Protein AF-A0A2I9DSF6-F1 (afdb_monomer)

Mean predicted aligned error: 9.09 Å

Organism: NCBI:txid60520

Structure (mmCIF, N/CA/C/O backbone):
data_AF-A0A2I9DSF6-F1
#
_entry.id   AF-A0A2I9DSF6-F1
#
loop_
_atom_site.group_PDB
_atom_site.id
_atom_site.type_symbol
_atom_site.label_atom_id
_atom_site.label_alt_id
_atom_site.label_comp_id
_atom_site.label_asym_id
_atom_site.label_entity_id
_atom_site.label_seq_id
_atom_site.pdbx_PDB_ins_code
_atom_site.Cartn_x
_atom_site.Cartn_y
_atom_site.Cartn_z
_atom_site.occupancy
_atom_site.B_iso_or_equiv
_atom_site.auth_seq_id
_atom_site.auth_comp_id
_atom_site.auth_asym_id
_atom_site.auth_atom_id
_atom_site.pdbx_PDB_model_num
ATOM 1 N N . MET A 1 1 ? 63.909 -40.832 -81.089 1.00 37.66 1 MET A N 1
ATOM 2 C CA . MET A 1 1 ? 64.073 -39.378 -81.303 1.00 37.66 1 MET A CA 1
ATOM 3 C C . MET A 1 1 ? 63.779 -38.657 -79.999 1.00 37.66 1 MET A C 1
ATOM 5 O O . MET A 1 1 ? 62.660 -38.712 -79.513 1.00 37.66 1 MET A O 1
ATOM 9 N N . PHE A 1 2 ? 64.814 -38.066 -79.405 1.00 34.31 2 PHE A N 1
ATOM 10 C CA . PHE A 1 2 ? 64.754 -37.256 -78.191 1.00 34.31 2 PHE A CA 1
ATOM 11 C C . PHE A 1 2 ? 64.234 -35.851 -78.505 1.00 34.31 2 PHE A C 1
ATOM 13 O O . PHE A 1 2 ? 64.799 -35.202 -79.382 1.00 34.31 2 PHE A O 1
ATOM 20 N N . ARG A 1 3 ? 63.294 -35.330 -77.707 1.00 34.66 3 ARG A N 1
ATOM 21 C CA . ARG A 1 3 ? 63.269 -33.902 -77.351 1.00 34.66 3 ARG A CA 1
ATOM 22 C C . ARG A 1 3 ? 62.874 -33.729 -75.884 1.00 34.66 3 ARG A C 1
ATOM 24 O O . ARG A 1 3 ? 61.813 -34.157 -75.449 1.00 34.66 3 ARG A O 1
ATOM 31 N N . LYS A 1 4 ? 63.820 -33.142 -75.151 1.00 38.62 4 LYS A N 1
ATOM 32 C CA . LYS A 1 4 ? 63.757 -32.662 -73.769 1.00 38.62 4 LYS A CA 1
ATOM 33 C C . LYS A 1 4 ? 63.057 -31.304 -73.724 1.00 38.62 4 LYS A C 1
ATOM 35 O O . LYS A 1 4 ? 63.309 -30.524 -74.636 1.00 38.62 4 LYS A O 1
ATOM 40 N N . THR A 1 5 ? 62.353 -31.044 -72.617 1.00 39.91 5 THR A N 1
ATOM 41 C CA . THR A 1 5 ? 62.325 -29.833 -71.747 1.00 39.91 5 THR A CA 1
ATOM 42 C C . THR A 1 5 ? 61.004 -29.854 -70.960 1.00 39.91 5 THR A C 1
ATOM 44 O O . THR A 1 5 ? 59.990 -30.256 -71.506 1.00 39.91 5 THR A O 1
ATOM 47 N N . ALA A 1 6 ? 60.856 -29.448 -69.703 1.00 38.59 6 ALA A N 1
ATOM 48 C CA . ALA A 1 6 ? 61.725 -29.220 -68.552 1.00 38.59 6 ALA A CA 1
ATOM 49 C C . ALA A 1 6 ? 60.783 -29.174 -67.318 1.00 38.59 6 ALA A C 1
ATOM 51 O O . ALA A 1 6 ? 59.616 -28.812 -67.443 1.00 38.59 6 ALA A O 1
ATOM 52 N N . MET A 1 7 ? 61.293 -29.566 -66.148 1.00 40.25 7 MET A N 1
ATOM 53 C CA . MET A 1 7 ? 60.676 -29.438 -64.814 1.00 40.25 7 MET A CA 1
ATOM 54 C C . MET A 1 7 ? 60.275 -27.998 -64.451 1.00 40.25 7 MET A C 1
ATOM 56 O O . MET A 1 7 ? 61.023 -27.098 -64.806 1.00 40.25 7 MET A O 1
ATOM 60 N N . VAL A 1 8 ? 59.201 -27.845 -63.652 1.00 35.47 8 VAL A N 1
ATOM 61 C CA . VAL A 1 8 ? 58.920 -26.918 -62.506 1.00 35.47 8 VAL A CA 1
ATOM 62 C C . VAL A 1 8 ? 57.404 -27.061 -62.219 1.00 35.47 8 VAL A C 1
ATOM 64 O O . VAL A 1 8 ? 56.636 -27.095 -63.167 1.00 35.47 8 VAL A O 1
ATOM 67 N N . ALA A 1 9 ? 56.812 -27.112 -61.025 1.00 37.00 9 ALA A N 1
ATOM 68 C CA . ALA A 1 9 ? 57.193 -27.372 -59.643 1.00 37.00 9 ALA A CA 1
ATOM 69 C C . ALA A 1 9 ? 55.874 -27.544 -58.846 1.00 37.00 9 ALA A C 1
ATOM 71 O O . ALA A 1 9 ? 54.821 -27.053 -59.242 1.00 37.00 9 ALA A O 1
ATOM 72 N N . VAL A 1 10 ? 55.983 -28.259 -57.727 1.00 39.44 10 VAL A N 1
ATOM 73 C CA . VAL A 1 10 ? 55.128 -28.312 -56.527 1.00 39.44 10 VAL A CA 1
ATOM 74 C C . VAL A 1 10 ? 54.083 -27.188 -56.389 1.00 39.44 10 VAL A C 1
ATOM 76 O O . VAL A 1 10 ? 54.446 -26.018 -56.408 1.00 39.44 10 VAL A O 1
ATOM 79 N N . THR A 1 11 ? 52.822 -27.530 -56.088 1.00 36.12 11 THR A N 1
ATOM 80 C CA . THR A 1 11 ? 52.149 -27.099 -54.837 1.00 36.12 11 THR A CA 1
ATOM 81 C C . THR A 1 11 ? 50.742 -27.674 -54.676 1.00 36.12 11 THR A C 1
ATOM 83 O O . THR A 1 11 ? 49.905 -27.659 -55.573 1.00 36.12 11 THR A O 1
ATOM 86 N N . ALA A 1 12 ? 50.507 -28.172 -53.463 1.00 41.06 12 ALA A N 1
ATOM 87 C CA . ALA A 1 12 ? 49.208 -28.475 -52.896 1.00 41.06 12 ALA A CA 1
ATOM 88 C C . ALA A 1 12 ? 48.307 -27.229 -52.865 1.00 41.06 12 ALA A C 1
ATOM 90 O O . ALA A 1 12 ? 48.761 -26.130 -52.557 1.00 41.06 12 ALA A O 1
ATOM 91 N N . GLY A 1 13 ? 47.016 -27.433 -53.117 1.00 40.03 13 GLY A N 1
ATOM 92 C CA . GLY A 1 13 ? 45.997 -26.387 -53.073 1.00 40.03 13 GLY A CA 1
ATOM 93 C C . GLY A 1 13 ? 44.649 -26.916 -52.603 1.00 40.03 13 GLY A C 1
ATOM 94 O O . GLY A 1 13 ? 43.619 -26.595 -53.184 1.00 40.03 13 GLY A O 1
ATOM 95 N N . ALA A 1 14 ? 44.648 -27.749 -51.560 1.00 47.91 14 ALA A N 1
ATOM 96 C CA . ALA A 1 14 ? 43.464 -27.937 -50.735 1.00 47.91 14 ALA A CA 1
ATOM 97 C C . ALA A 1 14 ? 43.228 -26.636 -49.954 1.00 47.91 14 ALA A C 1
ATOM 99 O O . ALA A 1 14 ? 43.816 -26.435 -48.898 1.00 47.91 14 ALA A O 1
ATOM 100 N N . LEU A 1 15 ? 42.393 -25.744 -50.485 1.00 41.69 15 LEU A N 1
ATOM 101 C CA . LEU A 1 15 ? 41.822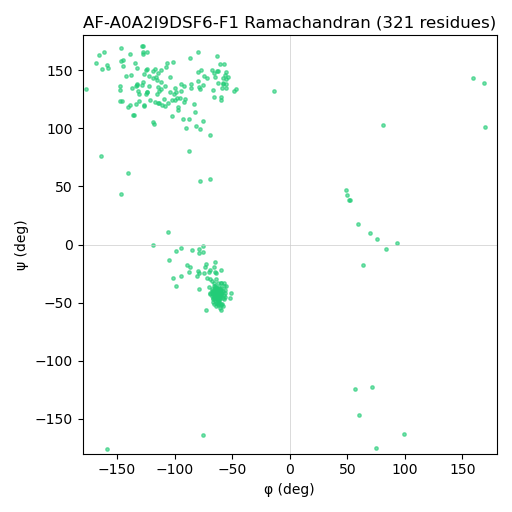 -24.633 -49.722 1.00 41.69 15 LEU A CA 1
ATOM 102 C C . LEU A 1 15 ? 40.358 -24.424 -50.135 1.00 41.69 15 LEU A C 1
ATOM 104 O O . LEU A 1 15 ? 39.949 -23.389 -50.653 1.00 41.69 15 LEU A O 1
ATOM 108 N N . ALA A 1 16 ? 39.552 -25.459 -49.906 1.00 49.97 16 ALA A N 1
ATOM 109 C CA . ALA A 1 16 ? 38.142 -25.251 -49.624 1.00 49.97 16 ALA A CA 1
ATOM 110 C C . ALA A 1 16 ? 38.024 -24.650 -48.214 1.00 49.97 16 ALA A C 1
ATOM 112 O O . ALA A 1 16 ? 38.737 -25.074 -47.307 1.00 49.97 16 ALA A O 1
ATOM 113 N N . LEU A 1 17 ? 37.064 -23.734 -48.049 1.00 51.47 17 LEU A N 1
ATOM 114 C CA . LEU A 1 17 ? 36.683 -23.028 -46.818 1.00 51.47 17 LEU A CA 1
ATOM 115 C C . LEU A 1 17 ? 37.575 -21.836 -46.473 1.00 51.47 17 LEU A C 1
ATOM 117 O O . LEU A 1 17 ? 38.654 -22.005 -45.931 1.00 51.47 17 LEU A O 1
ATOM 121 N N . LEU A 1 18 ? 37.056 -20.638 -46.745 1.00 48.72 18 LEU A N 1
ATOM 122 C CA . LEU A 1 18 ? 37.170 -19.377 -45.990 1.00 48.72 18 LEU A CA 1
ATOM 123 C C . LEU A 1 18 ? 36.582 -18.326 -46.943 1.00 48.72 18 LEU A C 1
ATOM 125 O O . LEU A 1 18 ? 37.171 -18.034 -47.968 1.00 48.72 18 LEU A O 1
ATOM 129 N N . LEU A 1 19 ? 35.339 -17.878 -46.773 1.00 45.88 19 LEU A N 1
ATOM 130 C CA . LEU A 1 19 ? 35.068 -16.626 -46.066 1.00 45.88 19 LEU A CA 1
ATOM 131 C C . LEU A 1 19 ? 33.582 -16.551 -45.658 1.00 45.88 19 LEU A C 1
ATOM 133 O O . LEU A 1 19 ? 32.796 -15.788 -46.212 1.00 45.88 19 LEU A O 1
ATOM 137 N N . ALA A 1 20 ? 33.198 -17.290 -44.617 1.00 51.72 20 ALA A N 1
ATOM 138 C CA . ALA A 1 20 ? 32.156 -16.806 -43.715 1.00 51.72 20 ALA A CA 1
ATOM 139 C C . ALA A 1 20 ? 32.854 -15.961 -42.643 1.00 51.72 20 ALA A C 1
ATOM 141 O O . ALA A 1 20 ? 33.151 -16.429 -41.546 1.00 51.72 20 ALA A O 1
ATOM 142 N N . GLY A 1 21 ? 33.167 -14.708 -42.981 1.00 43.25 21 GLY A N 1
ATOM 143 C CA . GLY A 1 21 ? 33.593 -13.687 -42.024 1.00 43.25 21 GLY A CA 1
ATOM 144 C C . GLY A 1 21 ? 32.436 -13.271 -41.113 1.00 43.25 21 GLY A C 1
ATOM 145 O O . GLY A 1 21 ? 32.069 -12.102 -41.059 1.00 43.25 21 GLY A O 1
ATOM 146 N N . CYS A 1 22 ? 31.817 -14.221 -40.413 1.00 57.50 22 CYS A N 1
ATOM 147 C CA . CYS A 1 22 ? 30.895 -13.929 -39.328 1.00 57.50 22 CYS A CA 1
ATOM 148 C C . CYS A 1 22 ? 31.749 -13.565 -38.113 1.00 57.50 22 CYS A C 1
ATOM 150 O O . CYS A 1 22 ? 32.305 -14.441 -37.452 1.00 57.50 22 CYS A O 1
ATOM 152 N N . GLY A 1 23 ? 31.902 -12.265 -37.847 1.00 64.88 23 GLY A N 1
ATOM 153 C CA . GLY A 1 23 ? 32.588 -11.784 -36.649 1.00 64.88 23 GLY A CA 1
ATOM 154 C C . GLY A 1 23 ? 32.092 -12.531 -35.407 1.00 64.88 23 GLY A C 1
ATOM 155 O O . GLY A 1 23 ? 30.885 -12.735 -35.247 1.00 64.88 23 GLY A O 1
ATOM 156 N N . LYS A 1 24 ? 33.026 -12.978 -34.553 1.00 80.12 24 LYS A N 1
ATOM 157 C CA . LYS A 1 24 ? 32.707 -13.728 -33.329 1.00 80.12 24 LYS A CA 1
ATOM 158 C C . LYS A 1 24 ? 31.606 -13.000 -32.559 1.00 80.12 24 LYS A C 1
ATOM 160 O O . LYS A 1 24 ? 31.670 -11.781 -32.375 1.00 80.12 24 LYS A O 1
ATOM 165 N N . THR A 1 25 ? 30.582 -13.739 -32.138 1.00 86.12 25 THR A N 1
ATOM 166 C CA . THR A 1 25 ? 29.565 -13.163 -31.257 1.00 86.12 25 THR A CA 1
ATOM 167 C C . THR A 1 25 ? 30.236 -12.736 -29.951 1.00 86.12 25 THR A C 1
ATOM 169 O O . THR A 1 25 ? 31.281 -13.260 -29.568 1.00 86.12 25 THR A O 1
ATOM 172 N N . THR A 1 26 ? 29.700 -11.690 -29.334 1.00 92.12 26 THR A N 1
ATOM 173 C CA . THR A 1 26 ? 30.144 -11.213 -28.030 1.00 92.12 26 THR A CA 1
ATOM 174 C C . THR A 1 26 ? 28.940 -11.075 -27.121 1.00 92.12 26 THR A C 1
ATOM 176 O O . THR A 1 26 ? 27.888 -10.559 -27.517 1.00 92.12 26 THR A O 1
ATOM 179 N N . LEU A 1 27 ? 29.098 -11.511 -25.876 1.00 96.12 27 LEU A N 1
ATOM 180 C CA . LEU A 1 27 ? 28.086 -11.373 -24.843 1.00 96.12 27 LEU A CA 1
ATOM 181 C C . LEU A 1 27 ? 28.754 -11.142 -23.494 1.00 96.12 27 LEU A C 1
ATOM 183 O O . LEU A 1 27 ? 29.548 -11.954 -23.029 1.00 96.12 27 LEU A O 1
ATOM 187 N N . SER A 1 28 ? 28.400 -10.044 -22.835 1.00 96.38 28 SER A N 1
ATOM 188 C CA . SER A 1 28 ? 28.828 -9.782 -21.462 1.00 96.38 28 SER A CA 1
ATOM 189 C C . SER A 1 28 ? 27.751 -9.056 -20.671 1.00 96.38 28 SER A C 1
ATOM 191 O O . SER A 1 28 ? 26.868 -8.395 -21.221 1.00 96.38 28 SER A O 1
ATOM 193 N N . THR A 1 29 ? 27.835 -9.161 -19.350 1.00 97.38 29 THR A N 1
ATOM 194 C CA . THR A 1 29 ? 26.967 -8.456 -18.408 1.00 97.38 29 THR A CA 1
ATOM 195 C C . THR A 1 29 ? 27.801 -7.608 -17.469 1.00 97.38 29 THR A C 1
ATOM 197 O O . THR A 1 29 ? 28.871 -8.021 -17.041 1.00 97.38 29 THR A O 1
ATOM 200 N N . THR A 1 30 ? 27.278 -6.448 -17.081 1.00 95.69 30 THR A N 1
ATOM 201 C CA . THR A 1 30 ? 27.978 -5.512 -16.181 1.00 95.69 30 THR A CA 1
ATOM 202 C C . THR A 1 30 ? 28.235 -6.068 -14.777 1.00 95.69 30 THR A C 1
ATOM 204 O O . THR A 1 30 ? 29.137 -5.603 -14.090 1.00 95.69 30 THR A O 1
ATOM 207 N N . LYS A 1 31 ? 27.425 -7.035 -14.333 1.00 96.31 31 LYS A N 1
ATOM 208 C CA . LYS A 1 31 ? 27.529 -7.740 -13.048 1.00 96.31 31 LYS A CA 1
ATOM 209 C C . LYS A 1 31 ? 27.075 -9.186 -13.216 1.00 96.31 31 LYS A C 1
ATOM 211 O O . LYS A 1 31 ? 26.262 -9.471 -14.091 1.00 96.31 31 LYS A O 1
ATOM 216 N N . THR A 1 32 ? 27.520 -10.060 -12.320 1.00 96.31 32 THR A N 1
ATOM 217 C CA . THR A 1 32 ? 27.021 -11.441 -12.190 1.00 96.31 32 THR A CA 1
ATOM 218 C C . THR A 1 32 ? 25.801 -11.534 -11.271 1.00 96.31 32 THR A C 1
ATOM 220 O O . THR A 1 32 ? 24.984 -12.443 -11.401 1.00 96.31 32 THR A O 1
ATOM 223 N N . THR A 1 33 ? 25.641 -10.570 -10.358 1.00 97.00 33 THR A N 1
ATOM 224 C CA . THR A 1 33 ? 24.491 -10.464 -9.452 1.00 97.00 33 THR A CA 1
ATOM 225 C C . THR A 1 33 ? 23.924 -9.046 -9.450 1.00 97.00 33 THR A C 1
ATOM 227 O O . THR A 1 33 ? 24.649 -8.064 -9.284 1.00 97.00 33 THR A O 1
ATOM 230 N N . TYR A 1 34 ? 22.605 -8.939 -9.589 1.00 96.31 34 TYR A N 1
ATOM 231 C CA . TYR A 1 34 ? 21.859 -7.685 -9.611 1.00 96.31 34 TYR A CA 1
ATOM 232 C C . TYR A 1 34 ? 20.918 -7.596 -8.414 1.00 96.31 34 TYR A C 1
ATOM 234 O O . TYR A 1 34 ? 20.283 -8.576 -8.020 1.00 96.31 34 TYR A O 1
ATOM 242 N N . LYS A 1 35 ? 20.797 -6.391 -7.858 1.00 92.44 35 LYS A N 1
ATOM 243 C CA . LYS A 1 35 ? 19.789 -6.078 -6.845 1.00 92.44 35 LYS A CA 1
ATOM 244 C C . LYS A 1 35 ? 18.552 -5.484 -7.522 1.00 92.44 35 LYS A C 1
ATOM 246 O O . LYS A 1 35 ? 18.714 -4.653 -8.422 1.00 92.44 35 LYS A O 1
ATOM 251 N N . PRO A 1 36 ? 17.338 -5.873 -7.108 1.00 89.94 36 PRO A N 1
ATOM 252 C CA . PRO A 1 36 ? 16.127 -5.166 -7.498 1.00 89.94 36 PRO A CA 1
ATOM 253 C C . PRO A 1 36 ? 16.197 -3.680 -7.136 1.00 89.94 36 PRO A C 1
ATOM 255 O O . PRO A 1 36 ? 16.711 -3.317 -6.079 1.00 89.94 36 PRO A O 1
ATOM 258 N N . ASN A 1 37 ? 15.654 -2.825 -8.000 1.00 84.94 37 ASN A N 1
ATOM 259 C CA . ASN A 1 37 ? 15.451 -1.409 -7.716 1.00 84.94 37 ASN A CA 1
ATOM 260 C C . ASN A 1 37 ? 14.043 -1.007 -8.174 1.00 84.94 37 ASN A C 1
ATOM 262 O O . ASN A 1 37 ? 13.731 -1.006 -9.365 1.00 84.94 37 ASN A O 1
ATOM 266 N N . GLY A 1 38 ? 13.166 -0.704 -7.219 1.00 87.12 38 GLY A N 1
ATOM 267 C CA . GLY A 1 38 ? 11.750 -0.500 -7.500 1.00 87.12 38 GLY A CA 1
ATOM 268 C C . GLY A 1 38 ? 11.034 -1.806 -7.845 1.00 87.12 38 GLY A C 1
ATOM 269 O O . GLY A 1 38 ? 11.001 -2.741 -7.048 1.00 87.12 38 GLY A O 1
ATOM 270 N N . LEU A 1 39 ? 10.406 -1.863 -9.021 1.00 93.69 39 LEU A N 1
ATOM 271 C CA . LEU A 1 39 ? 9.551 -2.994 -9.412 1.00 93.69 39 LEU A CA 1
ATOM 272 C C . LEU A 1 39 ? 10.303 -4.128 -10.123 1.00 93.69 39 LEU A C 1
ATOM 274 O O . LEU A 1 39 ? 9.769 -5.236 -10.225 1.00 93.69 39 LEU A O 1
ATOM 278 N N . VAL A 1 40 ? 11.507 -3.843 -10.623 1.00 93.88 40 VAL A N 1
ATOM 279 C CA . VAL A 1 40 ? 12.321 -4.749 -11.442 1.00 93.88 40 VAL A CA 1
ATOM 280 C C . VAL A 1 40 ? 13.794 -4.679 -11.034 1.00 93.88 40 VAL A C 1
ATOM 282 O O . VAL A 1 40 ? 14.238 -3.719 -10.406 1.00 93.88 40 VAL A O 1
ATOM 285 N N . ALA A 1 41 ? 14.585 -5.663 -11.446 1.00 94.62 41 ALA A N 1
ATOM 286 C CA . ALA A 1 41 ? 16.029 -5.533 -11.576 1.00 94.62 41 ALA A CA 1
ATOM 287 C C . ALA A 1 41 ? 16.383 -5.269 -13.045 1.00 94.62 41 ALA A C 1
ATOM 289 O O . ALA A 1 41 ? 15.907 -5.973 -13.937 1.00 94.62 41 ALA A O 1
ATOM 290 N N . ALA A 1 42 ? 17.219 -4.260 -13.295 1.00 95.06 42 ALA A N 1
ATOM 291 C CA . ALA A 1 42 ? 17.746 -3.973 -14.624 1.00 95.06 42 ALA A CA 1
ATOM 292 C C . ALA A 1 42 ? 19.063 -4.732 -14.825 1.00 95.06 42 ALA A C 1
ATOM 294 O O . ALA A 1 42 ? 20.113 -4.299 -14.344 1.00 95.06 42 ALA A O 1
ATOM 295 N N . VAL A 1 43 ? 19.002 -5.861 -15.530 1.00 97.06 43 VAL A N 1
ATOM 296 C CA . VAL A 1 43 ? 20.183 -6.622 -15.947 1.00 97.06 43 VAL A CA 1
ATOM 297 C C . VAL A 1 43 ? 20.738 -5.970 -17.206 1.00 97.06 43 VAL A C 1
ATOM 299 O O . VAL A 1 43 ? 20.066 -5.949 -18.236 1.00 97.06 43 VAL A O 1
ATOM 302 N N . LYS A 1 44 ? 21.942 -5.403 -17.113 1.00 97.25 44 LYS A N 1
ATOM 303 C CA . LYS A 1 44 ? 22.568 -4.631 -18.194 1.00 97.25 44 LYS A CA 1
ATOM 304 C C . LYS A 1 44 ? 23.775 -5.369 -18.755 1.00 97.25 44 LYS A C 1
ATOM 306 O O . LYS A 1 44 ? 24.583 -5.901 -17.988 1.00 97.25 44 LYS A O 1
ATOM 311 N N . GLY A 1 45 ? 23.941 -5.333 -20.068 1.00 97.19 45 GLY A N 1
ATOM 312 C CA . GLY A 1 45 ? 25.070 -5.973 -20.727 1.00 97.19 45 GLY A CA 1
ATOM 313 C C . GLY A 1 45 ? 25.370 -5.406 -22.103 1.00 97.19 45 GLY A C 1
ATOM 314 O O . GLY A 1 45 ? 24.755 -4.425 -22.530 1.00 97.19 45 GLY A O 1
ATOM 315 N N . LYS A 1 46 ? 26.347 -6.024 -22.767 1.00 97.44 46 LYS A N 1
ATOM 316 C CA . LYS A 1 46 ? 26.811 -5.662 -24.105 1.00 97.44 46 LYS A CA 1
ATOM 317 C C . LYS A 1 46 ? 26.785 -6.863 -25.037 1.00 97.44 46 LYS A C 1
ATOM 319 O O . LYS A 1 46 ? 27.018 -7.991 -24.598 1.00 97.44 46 LYS A O 1
ATOM 324 N N . SER A 1 47 ? 26.508 -6.603 -26.310 1.00 96.25 47 SER A N 1
ATOM 325 C CA . SER A 1 47 ? 26.587 -7.599 -27.375 1.00 96.25 47 SER A CA 1
ATOM 326 C C . SER A 1 47 ? 26.726 -6.939 -28.749 1.00 96.25 47 SER A C 1
ATOM 328 O O . SER A 1 47 ? 26.301 -5.799 -28.935 1.00 96.25 47 SER A O 1
ATOM 330 N N . ASN A 1 48 ? 27.318 -7.646 -29.711 1.00 94.50 48 ASN A N 1
ATOM 331 C CA . ASN A 1 48 ? 27.424 -7.218 -31.111 1.00 94.50 48 ASN A CA 1
ATOM 332 C C . ASN A 1 48 ? 26.308 -7.769 -32.017 1.00 94.50 48 ASN A C 1
ATOM 334 O O . ASN A 1 48 ? 26.250 -7.390 -33.183 1.00 94.50 48 ASN A O 1
ATOM 338 N N . VAL A 1 49 ? 25.400 -8.608 -31.503 1.00 94.31 49 VAL A N 1
ATOM 339 C CA . VAL A 1 49 ? 24.198 -9.030 -32.246 1.00 94.31 49 VAL A CA 1
ATOM 340 C C . VAL A 1 49 ? 23.049 -8.043 -32.047 1.00 94.31 49 VAL A C 1
ATOM 342 O O . VAL A 1 49 ? 23.023 -7.300 -31.071 1.00 94.31 49 VAL A O 1
ATOM 345 N N . LYS A 1 50 ? 22.054 -8.057 -32.943 1.00 95.06 50 LYS A N 1
ATOM 346 C CA . LYS A 1 50 ? 20.874 -7.170 -32.864 1.00 95.06 50 LYS A CA 1
ATOM 347 C C . LYS A 1 50 ? 19.864 -7.580 -31.787 1.00 95.06 50 LYS A C 1
ATOM 349 O O . LYS A 1 50 ? 19.057 -6.768 -31.336 1.00 95.06 50 LYS A O 1
ATOM 354 N N . THR A 1 51 ? 19.844 -8.851 -31.397 1.00 96.31 51 THR A N 1
ATOM 355 C CA . THR A 1 51 ? 18.853 -9.397 -30.462 1.00 96.31 51 THR A CA 1
ATOM 356 C C . THR A 1 51 ? 19.478 -10.494 -29.622 1.00 96.31 51 THR A C 1
ATOM 358 O O . THR A 1 51 ? 20.184 -11.355 -30.140 1.00 96.31 51 THR A O 1
ATOM 361 N N . ILE A 1 52 ? 19.190 -10.465 -28.325 1.00 97.44 52 ILE A N 1
ATOM 362 C CA . ILE A 1 52 ? 19.577 -11.507 -27.374 1.00 97.44 52 ILE A CA 1
ATOM 363 C C . ILE A 1 52 ? 18.339 -12.253 -26.888 1.00 97.44 52 ILE A C 1
ATOM 365 O O . ILE A 1 52 ? 17.250 -11.683 -26.783 1.00 97.44 52 ILE A O 1
ATOM 369 N N . HIS A 1 53 ? 18.518 -13.525 -26.554 1.00 97.94 53 HIS A N 1
ATOM 370 C CA . HIS A 1 53 ? 17.489 -14.375 -25.969 1.00 97.94 53 HIS A CA 1
ATOM 371 C C . HIS A 1 53 ? 17.754 -14.539 -24.478 1.00 97.94 53 HIS A C 1
ATOM 373 O O . HIS A 1 53 ? 18.905 -14.628 -24.057 1.00 97.94 53 HIS A O 1
ATOM 379 N N . TYR A 1 54 ? 16.709 -14.599 -23.663 1.00 98.19 54 TYR A N 1
ATOM 380 C CA . TYR A 1 54 ? 16.864 -14.848 -22.239 1.00 98.19 54 TYR A CA 1
ATOM 381 C C . TYR A 1 54 ? 15.728 -15.676 -21.654 1.00 98.19 54 TYR A C 1
ATOM 383 O O . TYR A 1 54 ? 14.601 -15.657 -22.141 1.00 98.19 54 TYR A O 1
ATOM 391 N N . GLN A 1 55 ? 16.031 -16.382 -20.571 1.00 98.00 55 GLN A N 1
ATOM 392 C CA . GLN A 1 55 ? 15.084 -17.163 -19.783 1.00 98.00 55 GLN A CA 1
ATOM 393 C C . GLN A 1 55 ? 15.188 -16.750 -18.319 1.00 98.00 55 GLN A C 1
ATOM 395 O O . GLN A 1 55 ? 16.284 -16.525 -17.801 1.00 98.00 55 GLN A O 1
ATOM 400 N N . LEU A 1 56 ? 14.038 -16.660 -17.654 1.00 96.69 56 LEU A N 1
ATOM 401 C CA . LEU A 1 56 ? 13.948 -16.402 -16.218 1.00 96.69 56 LEU A CA 1
ATOM 402 C C . LEU A 1 56 ? 13.560 -17.701 -15.518 1.00 96.69 56 LEU A C 1
ATOM 404 O O . LEU A 1 56 ? 12.515 -18.261 -15.842 1.00 96.69 56 LEU A O 1
ATOM 408 N N . ASP A 1 57 ? 14.386 -18.161 -14.580 1.00 96.06 57 ASP A N 1
ATOM 409 C CA . ASP A 1 57 ? 14.168 -19.380 -13.785 1.00 96.06 57 ASP A CA 1
ATOM 410 C C . ASP A 1 57 ? 13.854 -20.627 -14.639 1.00 96.06 57 ASP A C 1
ATOM 412 O O . ASP A 1 57 ? 12.987 -21.421 -14.290 1.00 96.06 57 ASP A O 1
ATOM 416 N N . GLY A 1 58 ? 14.511 -20.769 -15.798 1.00 93.62 58 GLY A N 1
ATOM 417 C CA . GLY A 1 58 ? 14.271 -21.882 -16.732 1.00 93.62 58 GLY A CA 1
ATOM 418 C C . GLY A 1 58 ? 12.911 -21.845 -17.443 1.00 93.62 58 GLY A C 1
ATOM 419 O O . GLY A 1 58 ? 12.532 -22.814 -18.089 1.00 93.62 58 GLY A O 1
ATOM 420 N N . GLY A 1 59 ? 12.166 -20.743 -17.323 1.00 94.44 59 GLY A N 1
ATOM 421 C CA . GLY A 1 59 ? 10.892 -20.554 -18.006 1.00 94.44 59 GLY A CA 1
ATOM 422 C C . GLY A 1 59 ? 11.035 -20.234 -19.497 1.00 94.44 59 GLY A C 1
ATOM 423 O O . GLY A 1 59 ? 12.095 -20.375 -20.103 1.00 94.44 59 GLY A O 1
ATOM 424 N N . GLN A 1 60 ? 9.941 -19.738 -20.077 1.00 95.50 60 GLN A N 1
ATOM 425 C CA . GLN A 1 60 ? 9.848 -19.416 -21.503 1.00 95.50 60 GLN A CA 1
ATOM 426 C C . GLN A 1 60 ? 10.940 -18.443 -21.971 1.00 95.50 60 GLN A C 1
ATOM 428 O O . GLN A 1 60 ? 11.227 -17.439 -21.306 1.00 95.50 60 GLN A O 1
ATOM 433 N N . THR A 1 61 ? 11.501 -18.729 -23.149 1.00 96.81 61 THR A N 1
ATOM 434 C CA . THR A 1 61 ? 12.476 -17.862 -23.817 1.00 96.81 61 THR A CA 1
ATOM 435 C C . THR A 1 61 ? 11.816 -16.558 -24.246 1.00 96.81 61 THR A C 1
ATOM 437 O O . THR A 1 61 ? 10.748 -16.543 -24.852 1.00 96.81 61 THR A O 1
ATOM 440 N N . LYS A 1 62 ? 12.482 -15.447 -23.951 1.00 97.56 62 LYS A N 1
ATOM 441 C CA . LYS A 1 62 ? 12.103 -14.088 -24.336 1.00 97.56 62 LYS A CA 1
ATOM 442 C C . LYS A 1 62 ? 13.246 -13.436 -25.099 1.00 97.56 62 LYS A C 1
ATOM 444 O O . LYS A 1 62 ? 14.375 -13.918 -25.049 1.00 97.56 62 LYS A O 1
ATOM 449 N N . THR A 1 63 ? 12.969 -12.327 -25.771 1.00 97.38 63 THR A N 1
ATOM 450 C CA . THR A 1 63 ? 13.971 -11.561 -26.518 1.00 97.38 63 THR A CA 1
ATOM 451 C C . THR A 1 63 ? 14.146 -10.163 -25.938 1.00 97.38 63 THR A C 1
ATOM 453 O O . THR A 1 63 ? 13.224 -9.594 -25.346 1.00 97.38 63 THR A O 1
ATOM 456 N N . ALA A 1 64 ? 15.346 -9.607 -26.083 1.00 96.94 64 ALA A N 1
ATOM 457 C CA . ALA A 1 64 ? 15.605 -8.190 -25.872 1.00 96.94 64 ALA A CA 1
ATOM 458 C C . ALA A 1 64 ? 16.421 -7.638 -27.043 1.00 96.94 64 ALA A C 1
ATOM 460 O O . ALA A 1 64 ? 17.358 -8.278 -27.525 1.00 96.94 64 ALA A O 1
ATOM 461 N N . ALA A 1 65 ? 16.055 -6.443 -27.494 1.00 97.12 65 ALA A N 1
ATOM 462 C CA . ALA A 1 65 ? 16.787 -5.743 -28.535 1.00 97.12 65 ALA A CA 1
ATOM 463 C C . ALA A 1 65 ? 18.099 -5.170 -27.985 1.00 97.12 65 ALA A C 1
ATOM 465 O O . ALA A 1 65 ? 18.166 -4.713 -26.838 1.00 97.12 65 ALA A O 1
ATOM 466 N N . VAL A 1 66 ? 19.126 -5.177 -28.830 1.00 96.94 66 VAL A N 1
ATOM 467 C CA . VAL A 1 66 ? 20.419 -4.555 -28.558 1.00 96.94 66 VAL A CA 1
ATOM 468 C C . VAL A 1 66 ? 20.477 -3.238 -29.321 1.00 96.94 66 VAL A C 1
ATOM 470 O O . VAL A 1 66 ? 20.311 -3.214 -30.538 1.00 96.94 66 VAL A O 1
ATOM 473 N N . HIS A 1 67 ? 20.734 -2.147 -28.608 1.00 95.38 67 HIS A N 1
ATOM 474 C CA . HIS A 1 67 ? 20.883 -0.813 -29.184 1.00 95.38 67 HIS A CA 1
ATOM 475 C C . HIS A 1 67 ? 22.240 -0.250 -28.780 1.00 95.38 67 HIS A C 1
ATOM 477 O O . HIS A 1 67 ? 22.610 -0.315 -27.604 1.00 95.38 67 HIS A O 1
ATOM 483 N N . ASN A 1 68 ? 22.993 0.282 -29.747 1.00 93.81 68 ASN A N 1
ATOM 484 C CA . ASN A 1 68 ? 24.344 0.815 -29.532 1.00 93.81 68 ASN A CA 1
ATOM 485 C C . ASN A 1 68 ? 25.231 -0.163 -28.740 1.00 93.81 68 ASN A C 1
ATOM 487 O O . ASN A 1 68 ? 25.848 0.199 -27.742 1.00 93.81 68 ASN A O 1
ATOM 491 N N . HIS A 1 69 ? 25.214 -1.438 -29.143 1.00 95.06 69 HIS A N 1
ATOM 492 C CA . HIS A 1 69 ? 25.928 -2.544 -28.493 1.00 95.06 69 HIS A CA 1
ATOM 493 C C . HIS A 1 69 ? 25.567 -2.808 -27.023 1.00 95.06 69 HIS A C 1
ATOM 495 O O . HIS A 1 69 ? 26.305 -3.499 -26.321 1.00 95.06 69 HIS A O 1
ATOM 501 N N . THR A 1 70 ? 24.434 -2.295 -26.539 1.00 96.62 70 THR A N 1
ATOM 502 C CA . THR A 1 70 ? 23.964 -2.491 -25.163 1.00 96.62 70 THR A CA 1
ATOM 503 C C . THR A 1 70 ? 22.562 -3.076 -25.118 1.00 96.62 70 THR A C 1
ATOM 505 O O . THR A 1 70 ? 21.733 -2.830 -25.993 1.00 96.62 70 THR A O 1
ATOM 508 N N . PHE A 1 71 ? 22.280 -3.843 -24.069 1.00 97.06 71 PHE A N 1
ATOM 509 C CA . PHE A 1 71 ? 20.940 -4.342 -23.788 1.00 97.06 71 PHE A CA 1
ATOM 510 C C . PHE A 1 71 ? 20.582 -4.164 -22.315 1.00 97.06 71 PHE A C 1
ATOM 512 O O . PHE A 1 71 ? 21.446 -4.121 -21.431 1.00 97.06 71 PHE A O 1
ATOM 519 N N . VAL A 1 72 ? 19.275 -4.106 -22.054 1.00 97.06 72 VAL A N 1
ATOM 520 C CA . VAL A 1 72 ? 18.711 -4.099 -20.704 1.00 97.06 72 VAL A CA 1
ATOM 521 C C . VAL A 1 72 ? 17.554 -5.088 -20.642 1.00 97.06 72 VAL A C 1
ATOM 523 O O . VAL A 1 72 ? 16.563 -4.939 -21.351 1.00 97.06 72 VAL A O 1
ATOM 526 N N . ILE A 1 73 ? 17.655 -6.075 -19.754 1.00 97.00 73 ILE A N 1
ATOM 527 C CA . ILE A 1 73 ? 16.558 -6.985 -19.418 1.00 97.00 73 ILE A CA 1
ATOM 528 C C . ILE A 1 73 ? 15.938 -6.504 -18.106 1.00 97.00 73 ILE A C 1
ATOM 530 O O . ILE A 1 73 ? 16.627 -6.367 -17.093 1.00 97.00 73 ILE A O 1
ATOM 534 N N . GLN A 1 74 ? 14.629 -6.258 -18.112 1.00 95.19 74 GLN A N 1
ATOM 535 C CA . GLN A 1 74 ? 13.877 -5.925 -16.904 1.00 95.19 74 GLN A CA 1
ATOM 536 C C . GLN A 1 74 ? 13.300 -7.199 -16.292 1.00 95.19 74 GLN A C 1
ATOM 538 O O . GLN A 1 74 ? 12.359 -7.790 -16.821 1.00 95.19 74 GLN A O 1
ATOM 543 N N . VAL A 1 75 ? 13.866 -7.620 -15.166 1.00 95.25 75 VAL A N 1
ATOM 544 C CA . VAL A 1 75 ? 13.440 -8.823 -14.447 1.00 95.25 75 VAL A CA 1
ATOM 545 C C . VAL A 1 75 ? 12.495 -8.412 -13.320 1.00 95.25 75 VAL A C 1
ATOM 547 O O . VAL A 1 75 ? 12.941 -7.715 -12.408 1.00 95.25 75 VAL A O 1
ATOM 550 N N . PRO A 1 76 ? 11.207 -8.805 -13.336 1.00 93.56 76 PRO A N 1
ATOM 551 C CA . PRO A 1 76 ? 10.293 -8.510 -12.239 1.00 93.56 76 PRO A CA 1
ATOM 552 C C . PRO A 1 76 ? 10.834 -9.024 -10.909 1.00 93.56 76 PRO A C 1
ATOM 554 O O . PRO A 1 76 ? 11.310 -10.154 -10.811 1.00 93.56 76 PRO A O 1
ATOM 557 N N . THR A 1 77 ? 10.760 -8.197 -9.875 1.00 92.94 77 THR A N 1
ATOM 558 C CA . THR A 1 77 ? 11.214 -8.575 -8.536 1.00 92.94 77 THR A CA 1
ATOM 559 C C . THR A 1 77 ? 10.398 -9.754 -7.988 1.00 92.94 77 THR A C 1
ATOM 561 O O . THR A 1 77 ? 9.174 -9.770 -8.127 1.00 92.94 77 THR A O 1
ATOM 564 N N . LYS A 1 78 ? 11.061 -10.712 -7.331 1.00 94.44 78 LYS A N 1
ATOM 565 C CA . LYS A 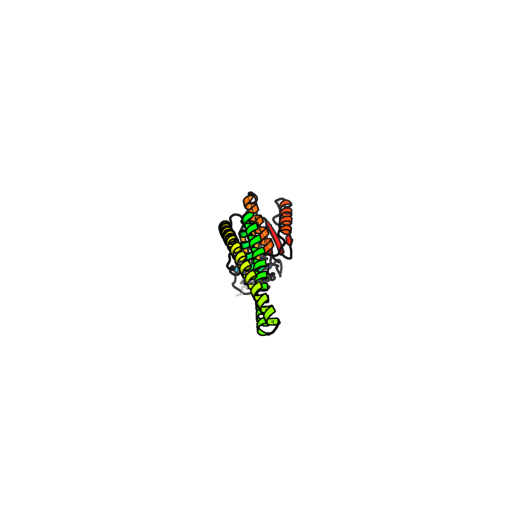1 78 ? 10.446 -11.813 -6.566 1.00 94.44 78 LYS A CA 1
ATOM 566 C C . LYS A 1 78 ? 11.036 -11.862 -5.156 1.00 94.44 78 LYS A C 1
ATOM 568 O O . LYS A 1 78 ? 12.069 -11.247 -4.899 1.00 94.44 78 LYS A O 1
ATOM 573 N N . THR A 1 79 ? 10.402 -12.601 -4.248 1.00 92.56 79 THR A N 1
ATOM 574 C CA . THR A 1 79 ? 10.949 -12.857 -2.901 1.00 92.56 79 THR A CA 1
ATOM 575 C C . THR A 1 79 ? 12.163 -13.781 -2.906 1.00 92.56 79 THR A C 1
ATOM 577 O O . THR A 1 79 ? 12.977 -13.741 -1.989 1.00 92.56 79 THR A O 1
ATOM 580 N N . THR A 1 80 ? 12.306 -14.601 -3.944 1.00 94.56 80 THR A N 1
ATOM 581 C CA . THR A 1 80 ? 13.409 -15.546 -4.107 1.00 94.56 80 THR A CA 1
ATOM 582 C C . THR A 1 80 ? 14.454 -15.010 -5.075 1.00 94.56 80 THR A C 1
ATOM 584 O O . THR A 1 80 ? 14.161 -14.179 -5.939 1.00 94.56 80 THR A O 1
ATOM 587 N N . ARG A 1 81 ? 15.683 -15.524 -4.957 1.00 96.31 81 ARG A N 1
ATOM 588 C CA . ARG A 1 81 ? 16.710 -15.329 -5.983 1.00 96.31 81 ARG A CA 1
ATOM 589 C C . ARG A 1 81 ? 16.195 -15.881 -7.314 1.00 96.31 81 ARG A C 1
ATOM 591 O O . ARG A 1 81 ? 15.600 -16.955 -7.333 1.00 96.31 81 ARG A O 1
ATOM 598 N N . GLN A 1 82 ? 16.443 -15.149 -8.393 1.00 97.50 82 GLN A N 1
ATOM 599 C CA . GLN A 1 82 ? 16.095 -15.558 -9.751 1.00 97.50 82 GLN A CA 1
ATOM 600 C C . GLN A 1 82 ? 17.355 -15.781 -10.578 1.00 97.50 82 GLN A C 1
ATOM 602 O O . GLN A 1 82 ? 18.356 -15.080 -10.396 1.00 97.50 82 GLN A O 1
ATOM 607 N N . THR A 1 83 ? 17.286 -16.723 -11.508 1.00 98.19 83 THR A N 1
ATOM 608 C CA . THR A 1 83 ? 18.337 -17.002 -12.487 1.00 98.19 83 THR A CA 1
ATOM 609 C C . THR A 1 83 ? 17.932 -16.434 -13.839 1.00 98.19 83 THR A C 1
ATOM 611 O O . THR A 1 83 ? 16.820 -16.659 -14.312 1.00 98.19 83 THR A O 1
ATOM 614 N N . VAL A 1 84 ? 18.846 -15.702 -14.469 1.00 98.38 84 VAL A N 1
ATOM 615 C CA . VAL A 1 84 ? 18.669 -15.114 -15.796 1.00 98.38 84 VAL A CA 1
ATOM 616 C C . VAL A 1 84 ? 19.721 -15.721 -16.707 1.00 98.38 84 VAL A C 1
ATOM 618 O O . VAL A 1 84 ? 20.896 -15.363 -16.630 1.00 98.38 84 VAL A O 1
ATOM 621 N N . LYS A 1 85 ? 19.299 -16.654 -17.557 1.00 98.38 85 LYS A N 1
ATOM 622 C CA . LYS A 1 85 ? 20.156 -17.235 -18.592 1.00 98.38 85 LYS A CA 1
ATOM 623 C C . LYS A 1 85 ? 20.001 -16.402 -19.853 1.00 98.38 85 LYS A C 1
ATOM 625 O O . LYS A 1 85 ? 18.875 -16.198 -20.294 1.00 98.38 85 LYS A O 1
ATOM 630 N N . ILE A 1 86 ? 21.102 -15.908 -20.404 1.00 98.31 86 ILE A N 1
ATOM 631 C CA . ILE A 1 86 ? 21.138 -15.006 -21.557 1.00 98.31 86 ILE A CA 1
ATOM 632 C C . ILE A 1 86 ? 21.973 -15.661 -22.649 1.00 98.31 86 ILE A C 1
ATOM 634 O O . ILE A 1 86 ? 23.038 -16.200 -22.359 1.00 98.31 86 ILE A O 1
ATOM 638 N N . LYS A 1 87 ? 21.500 -15.596 -23.892 1.00 97.44 87 LYS A N 1
ATOM 639 C CA . LYS A 1 87 ? 22.146 -16.179 -25.063 1.00 97.44 87 LYS A CA 1
ATOM 640 C C . LYS A 1 87 ? 22.203 -15.179 -26.218 1.00 97.44 87 LYS A C 1
ATOM 642 O O . LYS A 1 87 ? 21.214 -14.501 -26.505 1.00 97.44 87 LYS A O 1
ATOM 647 N N . ALA A 1 88 ? 23.345 -15.132 -26.892 1.00 95.88 88 ALA A N 1
ATOM 648 C CA . ALA A 1 88 ? 23.581 -14.391 -28.124 1.00 95.88 88 ALA A CA 1
ATOM 649 C C . ALA A 1 88 ? 24.373 -15.306 -29.066 1.00 95.88 88 ALA A C 1
ATOM 651 O O . ALA A 1 88 ? 25.512 -15.645 -28.765 1.00 95.88 88 ALA A O 1
ATOM 652 N N . GLY A 1 89 ? 23.775 -15.764 -30.170 1.00 88.75 89 GLY A N 1
ATOM 653 C CA . GLY A 1 89 ? 24.418 -16.771 -31.024 1.00 88.75 89 GLY A CA 1
ATOM 654 C C . GLY A 1 89 ? 24.769 -18.043 -30.237 1.00 88.75 89 GLY A C 1
ATOM 655 O O . GLY A 1 89 ? 23.897 -18.636 -29.598 1.00 88.75 89 GLY A O 1
ATOM 656 N N . SER A 1 90 ? 26.037 -18.453 -30.264 1.00 88.62 90 SER A N 1
ATOM 657 C CA . SER A 1 90 ? 26.574 -19.559 -29.455 1.00 88.62 90 SER A CA 1
ATOM 658 C C . SER A 1 90 ? 26.877 -19.169 -28.004 1.00 88.62 90 SER A C 1
ATOM 660 O O . SER A 1 90 ? 26.878 -20.038 -27.130 1.00 88.62 90 SER A O 1
ATOM 662 N N . ASP A 1 91 ? 27.095 -17.883 -27.723 1.00 94.44 91 ASP A N 1
ATOM 663 C CA . ASP A 1 91 ? 27.525 -17.419 -26.406 1.00 94.44 91 ASP A CA 1
ATOM 664 C C . ASP A 1 91 ? 26.374 -17.437 -25.412 1.00 94.44 91 ASP A C 1
ATOM 666 O O . ASP A 1 91 ? 25.254 -17.006 -25.701 1.00 94.44 91 ASP A O 1
ATOM 670 N N . THR A 1 92 ? 26.662 -17.908 -24.202 1.00 96.31 92 THR A N 1
ATOM 671 C CA . THR A 1 92 ? 25.699 -17.965 -23.105 1.00 96.31 92 THR A CA 1
ATOM 672 C C . THR A 1 92 ? 26.330 -17.422 -21.833 1.00 96.31 92 THR A C 1
ATOM 674 O O . THR A 1 92 ? 27.454 -17.766 -21.487 1.00 96.31 92 THR A O 1
ATOM 677 N N . THR A 1 93 ? 25.582 -16.610 -21.094 1.00 97.31 93 THR A N 1
ATOM 678 C CA . THR A 1 93 ? 25.953 -16.176 -19.747 1.00 97.31 93 THR A CA 1
ATOM 679 C C . THR A 1 93 ? 24.773 -16.335 -18.800 1.00 97.31 93 THR A C 1
ATOM 681 O O . THR A 1 93 ? 23.612 -16.285 -19.212 1.00 97.31 93 THR A O 1
ATOM 684 N N . THR A 1 94 ? 25.063 -16.554 -17.522 1.00 98.12 94 THR A N 1
ATOM 685 C CA . THR A 1 94 ? 24.047 -16.680 -16.479 1.00 98.12 94 THR A CA 1
ATOM 686 C C . THR A 1 94 ? 24.335 -15.676 -15.382 1.00 98.12 94 THR A C 1
ATOM 688 O O . THR A 1 94 ? 25.447 -15.606 -14.867 1.00 98.12 94 THR A O 1
ATOM 691 N N . VAL A 1 95 ? 23.315 -14.909 -15.013 1.00 98.38 95 VAL A N 1
ATOM 692 C CA . VAL A 1 95 ? 23.384 -13.956 -13.904 1.00 98.38 95 VAL A CA 1
ATOM 693 C C . VAL A 1 95 ? 22.242 -14.193 -12.930 1.00 98.38 95 VAL A C 1
ATOM 695 O O . VAL A 1 95 ? 21.244 -14.841 -13.252 1.00 98.38 95 VAL A O 1
ATOM 698 N N . HIS A 1 96 ? 22.371 -13.633 -11.733 1.00 98.19 96 HIS A N 1
ATOM 699 C CA . HIS A 1 96 ? 21.366 -13.762 -10.688 1.00 98.19 96 HIS A CA 1
ATOM 700 C C . HIS A 1 96 ? 20.746 -12.419 -10.323 1.00 98.19 96 HIS A C 1
ATOM 702 O O . HIS A 1 96 ? 21.416 -11.388 -10.270 1.00 98.19 96 HIS A O 1
ATOM 708 N N . VAL A 1 97 ? 19.455 -12.438 -10.011 1.00 97.69 97 VAL A N 1
ATOM 709 C CA . VAL A 1 97 ? 18.750 -11.311 -9.397 1.00 97.69 97 VAL A CA 1
ATOM 710 C C . VAL A 1 97 ? 18.422 -11.693 -7.962 1.00 97.69 97 VAL A C 1
ATOM 712 O O . VAL A 1 97 ? 17.812 -12.734 -7.724 1.00 97.69 97 VAL A O 1
ATOM 715 N N . GLN A 1 98 ? 18.842 -10.874 -6.999 1.00 96.62 98 GLN A N 1
ATOM 716 C CA . GLN A 1 98 ? 18.549 -11.110 -5.585 1.00 96.62 98 GLN A CA 1
ATOM 717 C C . GLN A 1 98 ? 17.038 -11.062 -5.316 1.00 96.62 98 GLN A C 1
ATOM 719 O O . GLN A 1 98 ? 16.303 -10.320 -5.971 1.00 96.62 98 GLN A O 1
ATOM 724 N N . GLY A 1 99 ? 16.588 -11.837 -4.329 1.00 94.12 99 GLY A N 1
ATOM 725 C CA . GLY A 1 99 ? 15.229 -11.712 -3.808 1.00 94.12 99 GLY A CA 1
ATOM 726 C C . GLY A 1 99 ? 15.038 -10.376 -3.087 1.00 94.12 99 GLY A C 1
ATOM 727 O O . GLY A 1 99 ? 15.985 -9.833 -2.517 1.00 94.12 99 GLY A O 1
ATOM 728 N N . ALA A 1 100 ? 13.818 -9.845 -3.106 1.00 92.56 100 ALA A N 1
ATOM 729 C CA . ALA A 1 100 ? 13.455 -8.646 -2.358 1.00 92.56 100 ALA A CA 1
ATOM 730 C C . ALA A 1 100 ? 12.589 -8.964 -1.144 1.00 92.56 100 ALA A C 1
ATOM 732 O O . ALA A 1 100 ? 11.864 -9.961 -1.095 1.00 92.56 100 ALA A O 1
ATOM 733 N N . LYS A 1 101 ? 12.624 -8.053 -0.173 1.00 94.12 101 LYS A N 1
ATOM 734 C CA . LYS A 1 101 ? 11.768 -8.125 1.004 1.00 94.12 101 LYS A CA 1
ATOM 735 C C . LYS A 1 101 ? 10.350 -7.678 0.664 1.00 94.12 101 LYS A C 1
ATOM 737 O O . LYS A 1 101 ? 10.119 -6.804 -0.169 1.00 94.12 101 LYS A O 1
ATOM 742 N N . LYS A 1 102 ? 9.387 -8.251 1.381 1.00 94.94 102 LYS A N 1
ATOM 743 C CA . LYS A 1 102 ? 7.995 -7.801 1.373 1.00 94.94 102 LYS A CA 1
ATOM 744 C C . LYS A 1 102 ? 7.905 -6.348 1.843 1.00 94.94 102 LYS A C 1
ATOM 746 O O . LYS A 1 102 ? 8.294 -6.034 2.969 1.00 94.94 102 LYS A O 1
ATOM 751 N N . LEU A 1 103 ? 7.306 -5.488 1.023 1.00 95.38 103 LEU A N 1
ATOM 752 C CA . LEU A 1 103 ? 6.988 -4.110 1.386 1.00 95.38 103 LEU A CA 1
ATOM 753 C C . LEU A 1 103 ? 5.809 -4.079 2.369 1.00 95.38 103 LEU A C 1
ATOM 755 O O . LEU A 1 103 ? 5.947 -3.575 3.483 1.00 95.38 103 LEU A O 1
ATOM 759 N N . ALA A 1 104 ? 4.675 -4.669 1.977 1.00 96.50 104 ALA A N 1
ATOM 760 C CA . ALA A 1 104 ? 3.469 -4.810 2.796 1.00 96.50 104 ALA A CA 1
ATOM 761 C C . ALA A 1 104 ? 2.537 -5.904 2.236 1.00 96.50 104 ALA A C 1
ATOM 763 O O . ALA A 1 104 ? 2.690 -6.332 1.097 1.00 96.50 104 ALA A O 1
ATOM 764 N N . GLY A 1 105 ? 1.550 -6.348 3.021 1.00 97.50 105 GLY A N 1
ATOM 765 C CA . GLY A 1 105 ? 0.451 -7.178 2.504 1.00 97.50 105 GLY A CA 1
ATOM 766 C C . GLY A 1 105 ? -0.582 -6.318 1.771 1.00 97.50 105 GLY A C 1
ATOM 767 O O . GLY A 1 105 ? -0.965 -5.260 2.284 1.00 97.50 105 GLY A O 1
ATOM 768 N N . TYR A 1 106 ? -1.047 -6.754 0.597 1.00 98.00 106 TYR A N 1
ATOM 769 C CA . TYR A 1 106 ? -1.916 -5.941 -0.255 1.00 98.00 106 TYR A CA 1
ATOM 770 C C . TYR A 1 106 ? -3.243 -5.586 0.419 1.00 98.00 106 TYR A C 1
ATOM 772 O O . TYR A 1 106 ? -3.594 -4.409 0.454 1.00 98.00 106 TYR A O 1
ATOM 780 N N . GLN A 1 107 ? -3.968 -6.551 1.003 1.00 97.81 107 GLN A N 1
ATOM 781 C CA . GLN A 1 107 ? -5.282 -6.256 1.593 1.00 97.81 107 GLN A CA 1
ATOM 782 C C . GLN A 1 107 ? -5.180 -5.219 2.720 1.00 97.81 107 GLN A C 1
ATOM 784 O O . GLN A 1 107 ? -6.020 -4.322 2.820 1.00 97.81 107 GLN A O 1
ATOM 789 N N . LYS A 1 108 ? -4.119 -5.290 3.535 1.00 97.19 108 LYS A N 1
ATOM 790 C CA . LYS A 1 108 ? -3.853 -4.310 4.599 1.00 97.19 108 LYS A CA 1
ATOM 791 C C . LYS A 1 108 ? -3.499 -2.935 4.031 1.00 97.19 108 LYS A C 1
ATOM 793 O O . LYS A 1 108 ? -3.990 -1.932 4.551 1.00 97.19 108 LYS A O 1
ATOM 798 N N . MET A 1 109 ? -2.691 -2.887 2.968 1.00 97.88 109 MET A N 1
ATOM 799 C CA . MET A 1 109 ? -2.364 -1.649 2.254 1.00 97.88 109 MET A CA 1
ATOM 800 C C . MET A 1 109 ? -3.630 -1.006 1.678 1.00 97.88 109 MET A C 1
ATOM 802 O O . MET A 1 109 ? -3.921 0.142 2.001 1.00 97.88 109 MET A O 1
ATOM 806 N N . ALA A 1 110 ? -4.406 -1.752 0.887 1.00 98.12 110 ALA A N 1
ATOM 807 C CA . ALA A 1 110 ? -5.615 -1.265 0.230 1.00 98.12 110 ALA A CA 1
ATOM 808 C C . ALA A 1 110 ? -6.670 -0.802 1.240 1.00 98.12 110 ALA A C 1
ATOM 810 O O . ALA A 1 110 ? -7.221 0.285 1.092 1.00 98.12 110 ALA A O 1
ATOM 811 N N . THR A 1 111 ? -6.906 -1.574 2.305 1.00 97.50 111 THR A N 1
ATOM 812 C CA . THR A 1 111 ? -7.870 -1.211 3.356 1.00 97.50 111 THR A CA 1
ATOM 813 C C . THR A 1 111 ? -7.461 0.079 4.058 1.00 97.50 111 THR A C 1
ATOM 815 O O . THR A 1 111 ? -8.253 1.017 4.110 1.00 97.50 111 THR A O 1
ATOM 818 N N . THR A 1 112 ? -6.211 0.159 4.530 1.00 96.50 112 THR A N 1
ATOM 819 C CA . THR A 1 112 ? -5.691 1.347 5.225 1.00 96.50 112 THR A CA 1
ATOM 820 C C . THR A 1 112 ? -5.718 2.576 4.316 1.00 96.50 112 THR A C 1
ATOM 822 O O . THR A 1 112 ? -6.212 3.626 4.721 1.00 96.50 112 THR A O 1
ATOM 825 N N . TYR A 1 113 ? -5.231 2.446 3.078 1.00 98.06 113 TYR A N 1
ATOM 826 C CA . TYR A 1 113 ? -5.219 3.533 2.100 1.00 98.06 113 TYR A CA 1
ATOM 827 C C . TYR A 1 113 ? -6.641 4.031 1.812 1.00 98.06 113 TYR A C 1
ATOM 829 O O . TYR A 1 113 ? -6.915 5.225 1.925 1.00 98.06 113 TYR A O 1
ATOM 837 N N . ASN A 1 114 ? -7.562 3.118 1.487 1.00 97.94 114 ASN A N 1
ATOM 838 C CA . ASN A 1 114 ? -8.931 3.463 1.113 1.00 97.94 114 ASN A CA 1
ATOM 839 C C . ASN A 1 114 ? -9.685 4.106 2.275 1.00 97.94 114 ASN A C 1
ATOM 841 O O . ASN A 1 114 ? -10.328 5.134 2.086 1.00 97.94 114 ASN A O 1
ATOM 845 N N . GLN A 1 115 ? -9.597 3.536 3.478 1.00 95.19 115 GLN A N 1
ATOM 846 C CA . GLN A 1 115 ? -10.268 4.084 4.656 1.00 95.19 115 GLN A CA 1
ATOM 847 C C . GLN A 1 115 ? -9.736 5.471 5.010 1.00 95.19 115 GLN A C 1
ATOM 849 O O . GLN A 1 115 ? -10.530 6.374 5.263 1.00 95.19 115 GLN A O 1
ATOM 854 N N . ALA A 1 116 ? -8.418 5.667 4.969 1.00 95.31 116 ALA A N 1
ATOM 855 C CA . ALA A 1 116 ? -7.819 6.965 5.246 1.00 95.31 116 ALA A CA 1
ATOM 856 C C . ALA A 1 116 ? -8.188 8.009 4.179 1.00 95.31 116 ALA A C 1
ATOM 858 O O . ALA A 1 116 ? -8.502 9.149 4.522 1.00 95.31 116 ALA A O 1
ATOM 859 N N . LEU A 1 117 ? -8.226 7.626 2.896 1.00 96.31 117 LEU A N 1
ATOM 860 C CA . LEU A 1 117 ? -8.644 8.528 1.824 1.00 96.31 117 LEU A CA 1
ATOM 861 C C . LEU A 1 117 ? -10.122 8.920 1.954 1.00 96.31 117 LEU A C 1
ATOM 863 O O . LEU A 1 117 ? -10.444 10.099 1.822 1.00 96.31 117 LEU A O 1
ATOM 867 N N . ILE A 1 118 ? -11.007 7.971 2.270 1.00 95.88 118 ILE A N 1
ATOM 868 C CA . ILE A 1 118 ? -12.432 8.240 2.521 1.00 95.88 118 ILE A CA 1
ATOM 869 C C . ILE A 1 118 ? -12.582 9.166 3.733 1.00 95.88 118 ILE A C 1
ATOM 871 O O . ILE A 1 118 ? -13.222 10.210 3.634 1.00 95.88 118 ILE A O 1
ATOM 875 N N . ALA A 1 119 ? -11.931 8.840 4.851 1.00 92.62 119 ALA A N 1
ATOM 876 C CA . ALA A 1 119 ? -11.983 9.648 6.067 1.00 92.62 119 ALA A CA 1
ATOM 877 C C . ALA A 1 119 ? -11.460 11.079 5.844 1.00 92.62 119 ALA A C 1
ATOM 879 O O . ALA A 1 119 ? -11.989 12.023 6.428 1.00 92.62 119 ALA A O 1
ATOM 880 N N . SER A 1 120 ? -10.477 11.268 4.953 1.00 92.06 120 SER A N 1
ATOM 881 C CA . SER A 1 120 ? -9.944 12.595 4.608 1.00 92.06 120 SER A CA 1
ATOM 882 C C . SER A 1 120 ? -10.957 13.521 3.920 1.00 92.06 120 SER A C 1
ATOM 884 O O . SER A 1 120 ? -10.720 14.727 3.843 1.00 92.06 120 SER A O 1
ATOM 886 N N . LYS A 1 121 ? -12.074 12.974 3.420 1.00 93.31 121 LYS A N 1
ATOM 887 C CA . LYS A 1 121 ? -13.167 13.730 2.791 1.00 93.31 121 LYS A CA 1
ATOM 888 C C . LYS A 1 121 ? -14.351 13.995 3.710 1.00 93.31 121 LYS A C 1
ATOM 890 O O . LYS A 1 121 ? -15.252 14.726 3.317 1.00 93.31 121 LYS A O 1
ATOM 895 N N . LEU A 1 122 ? -14.351 13.441 4.920 1.00 94.25 122 LEU A N 1
ATOM 896 C CA . LEU A 1 122 ? -15.364 13.777 5.913 1.00 94.25 122 LEU A CA 1
ATOM 897 C C . LEU A 1 122 ? -15.244 15.244 6.333 1.00 94.25 122 LEU A C 1
ATOM 899 O O . LEU A 1 122 ? -14.132 15.763 6.485 1.00 94.25 122 LEU A O 1
ATOM 903 N N . SER A 1 123 ? -16.383 15.886 6.594 1.00 94.69 123 SER A N 1
ATOM 904 C CA . SER A 1 123 ? -16.407 17.215 7.206 1.00 94.69 123 SER A CA 1
ATOM 905 C C . SER A 1 123 ? -15.802 17.174 8.617 1.00 94.69 123 SER A C 1
ATOM 907 O O . SER A 1 123 ? -15.700 16.118 9.245 1.00 94.69 123 SER A O 1
ATOM 909 N N . LYS A 1 124 ? -15.410 18.328 9.170 1.00 94.06 124 LYS A N 1
ATOM 910 C CA . LYS A 1 124 ? -14.938 18.396 10.567 1.00 94.06 124 LYS A CA 1
ATOM 911 C C . LYS A 1 124 ? -16.004 17.922 11.559 1.00 94.06 124 LYS A C 1
ATOM 913 O O . LYS A 1 124 ? -15.644 17.328 12.573 1.00 94.06 124 LYS A O 1
ATOM 918 N N . SER A 1 125 ? -17.280 18.162 11.254 1.00 93.56 125 SER A N 1
ATOM 919 C CA . SER A 1 125 ? -18.406 17.686 12.059 1.00 93.56 125 SER A CA 1
ATOM 920 C C . SER A 1 125 ? -18.491 16.159 12.028 1.00 93.56 125 SER A C 1
ATOM 922 O O . SER A 1 125 ? -18.430 15.519 13.075 1.00 93.56 125 SER A O 1
ATOM 924 N N . ASP A 1 126 ? -18.474 15.557 10.836 1.00 94.75 126 ASP A N 1
ATOM 925 C CA . ASP A 1 126 ? -18.546 14.098 10.688 1.00 94.75 126 ASP A CA 1
ATOM 926 C C . ASP A 1 126 ? -17.312 13.398 11.267 1.00 94.75 126 ASP A C 1
ATOM 928 O O . ASP A 1 126 ? -17.416 12.314 11.832 1.00 94.75 126 ASP A O 1
ATOM 932 N N . GLN A 1 127 ? -16.135 14.028 11.196 1.00 92.62 127 GLN A N 1
ATOM 933 C CA . GLN A 1 127 ? -14.929 13.531 11.863 1.00 92.62 127 GLN A CA 1
ATOM 934 C C . GLN A 1 127 ? -15.086 13.515 13.388 1.00 92.62 127 GLN A C 1
ATOM 936 O O . GLN A 1 127 ? -14.654 12.560 14.034 1.00 92.62 127 GLN A O 1
ATOM 941 N N . LYS A 1 128 ? -15.689 14.556 13.982 1.00 92.75 128 LYS A N 1
ATOM 942 C CA . LYS A 1 128 ? -15.992 14.582 15.421 1.00 92.75 128 LYS A CA 1
ATOM 943 C C . LYS A 1 128 ? -17.025 13.509 15.775 1.00 92.75 128 LYS A C 1
ATOM 945 O O . LYS A 1 128 ? -16.794 12.763 16.723 1.00 92.75 128 LYS A O 1
ATOM 950 N N . ALA A 1 129 ? -18.091 13.375 14.985 1.00 93.19 129 ALA A N 1
ATOM 951 C CA . ALA A 1 129 ? -19.109 12.341 15.168 1.00 93.19 129 ALA A CA 1
ATOM 952 C C . ALA A 1 129 ? -18.515 10.925 15.076 1.00 93.19 129 ALA A C 1
ATOM 954 O O . ALA A 1 129 ? -18.789 10.087 15.929 1.00 93.19 129 ALA A O 1
ATOM 955 N N . ALA A 1 130 ? -17.626 10.671 14.111 1.00 92.19 130 ALA A N 1
ATOM 956 C CA . ALA A 1 130 ? -16.933 9.393 13.969 1.00 92.19 130 ALA A CA 1
ATOM 957 C C . ALA A 1 130 ? -16.014 9.086 15.164 1.00 92.19 130 ALA A C 1
ATOM 959 O O . ALA A 1 130 ? -16.004 7.959 15.656 1.00 92.19 130 ALA A O 1
ATOM 960 N N . LYS A 1 131 ? -15.273 10.084 15.671 1.00 91.81 131 LYS A N 1
ATOM 961 C CA . LYS A 1 131 ? -14.443 9.932 16.880 1.00 91.81 131 LYS A CA 1
ATOM 962 C C . LYS A 1 131 ? -15.288 9.641 18.119 1.00 91.81 131 LYS A C 1
ATOM 964 O O . LYS A 1 131 ? -14.941 8.743 18.882 1.00 91.81 131 LYS A O 1
ATOM 969 N N . LYS A 1 132 ? -16.396 10.369 18.293 1.00 90.31 132 LYS A N 1
ATOM 970 C CA . LYS A 1 132 ? -17.361 10.149 19.377 1.00 90.31 132 LYS A CA 1
ATOM 971 C C . LYS A 1 132 ? -17.920 8.727 19.316 1.00 90.31 132 LYS A C 1
ATOM 973 O O . LYS A 1 132 ? -17.796 7.988 20.284 1.00 90.31 132 LYS A O 1
ATOM 978 N N . LEU A 1 133 ? -18.407 8.312 18.144 1.00 93.69 133 LEU A N 1
ATOM 979 C CA . LEU A 1 133 ? -18.921 6.964 17.893 1.00 93.69 133 LEU A CA 1
ATOM 980 C C . LEU A 1 133 ? -17.889 5.875 18.224 1.00 93.69 133 LEU A C 1
ATOM 982 O O . LEU A 1 133 ? -18.239 4.856 18.811 1.00 93.69 133 LEU A O 1
ATOM 986 N N . GLN A 1 134 ? -16.618 6.081 17.867 1.00 91.50 134 GLN A N 1
ATOM 987 C CA . GLN A 1 134 ? -15.551 5.130 18.178 1.00 91.50 134 GLN A CA 1
ATOM 988 C C . GLN A 1 134 ? -15.290 5.027 19.688 1.00 91.50 134 GLN A C 1
ATOM 990 O O . GLN A 1 134 ? -15.183 3.915 20.209 1.00 91.50 134 GLN A O 1
ATOM 995 N N . ALA A 1 135 ? -15.182 6.161 20.385 1.00 92.25 135 ALA A N 1
ATOM 996 C CA . ALA A 1 135 ? -14.909 6.200 21.820 1.00 92.25 135 ALA A CA 1
ATOM 997 C C . ALA A 1 135 ? -16.073 5.618 22.637 1.00 92.25 135 ALA A C 1
ATOM 999 O O . ALA A 1 135 ? -15.875 4.719 23.455 1.00 92.25 135 ALA A O 1
ATOM 1000 N N . GLU A 1 136 ? -17.295 6.073 22.363 1.00 91.88 136 GLU A N 1
ATOM 1001 C CA . GLU A 1 136 ? -18.502 5.630 23.062 1.00 91.88 136 GLU A CA 1
ATOM 1002 C C . GLU A 1 136 ? -18.859 4.183 22.710 1.00 91.88 136 GLU A C 1
ATOM 1004 O O . GLU A 1 136 ? -19.225 3.414 23.592 1.00 91.88 136 GLU A O 1
ATOM 1009 N N . GLY A 1 137 ? -18.654 3.749 21.462 1.00 92.38 137 GLY A N 1
ATOM 1010 C CA . GLY A 1 137 ? -18.836 2.349 21.076 1.00 92.38 137 GLY A CA 1
ATOM 1011 C C . GLY A 1 137 ? -17.861 1.397 21.782 1.00 92.38 137 GLY A C 1
ATOM 1012 O O . GLY A 1 137 ? -18.242 0.288 22.159 1.00 92.38 137 GLY A O 1
ATOM 1013 N N . ALA A 1 138 ? -16.610 1.816 22.002 1.00 92.62 138 ALA A N 1
ATOM 1014 C CA . ALA A 1 138 ? -15.644 1.040 22.782 1.00 92.62 138 ALA A CA 1
ATOM 1015 C C . ALA A 1 138 ? -16.021 0.988 24.273 1.00 92.62 138 ALA A C 1
ATOM 1017 O O . ALA A 1 138 ? -15.962 -0.082 24.884 1.00 92.62 138 ALA A O 1
ATOM 1018 N N . ALA A 1 139 ? -16.455 2.117 24.842 1.00 92.88 139 ALA A N 1
ATOM 1019 C CA . ALA A 1 139 ? -16.946 2.181 26.216 1.00 92.88 139 ALA A CA 1
ATOM 1020 C C . ALA A 1 139 ? -18.185 1.293 26.418 1.00 92.88 139 ALA A C 1
ATOM 1022 O O . ALA A 1 139 ? -18.232 0.524 27.378 1.00 92.88 139 ALA A O 1
ATOM 1023 N N . LEU A 1 140 ? -19.130 1.318 25.473 1.00 93.50 140 LEU A N 1
ATOM 1024 C CA . LEU A 1 140 ? -20.353 0.521 25.516 1.00 93.50 140 LEU A CA 1
ATOM 1025 C C . LEU A 1 140 ? -20.050 -0.983 25.463 1.00 93.50 140 LEU A C 1
ATOM 1027 O O . LEU A 1 140 ? -20.599 -1.743 26.256 1.00 93.50 140 LEU A O 1
ATOM 1031 N N . LYS A 1 141 ? -19.101 -1.418 24.619 1.00 93.38 141 LYS A N 1
ATOM 1032 C CA . LYS A 1 141 ? -18.617 -2.815 24.613 1.00 93.38 141 LYS A CA 1
ATOM 1033 C C . LYS A 1 141 ? -17.991 -3.223 25.948 1.00 93.38 141 LYS A C 1
ATOM 1035 O O . LYS A 1 141 ? -18.230 -4.332 26.421 1.00 93.38 141 LYS A O 1
ATOM 1040 N N . LYS A 1 142 ? -17.207 -2.337 26.573 1.00 94.56 142 LYS A N 1
ATOM 1041 C CA . LYS A 1 142 ? -16.602 -2.599 27.888 1.00 94.56 142 LYS A CA 1
ATOM 1042 C C . LYS A 1 142 ? -17.670 -2.707 28.981 1.00 94.56 142 LYS A C 1
ATOM 1044 O O . LYS A 1 142 ? -17.626 -3.643 29.771 1.00 94.56 142 LYS A O 1
ATOM 1049 N N . GLN A 1 143 ? -18.645 -1.797 29.006 1.00 93.38 143 GLN A N 1
ATOM 1050 C CA . GLN A 1 143 ? -19.769 -1.849 29.946 1.00 93.38 143 GLN A CA 1
ATOM 1051 C C 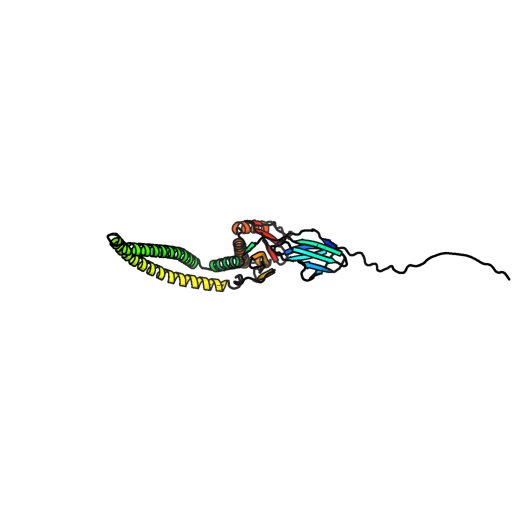. GLN A 1 143 ? -20.615 -3.112 29.751 1.00 93.38 143 GLN A C 1
ATOM 1053 O O . GLN A 1 143 ? -20.941 -3.776 30.731 1.00 93.38 143 GLN A O 1
ATOM 1058 N N . GLN A 1 144 ? -20.896 -3.491 28.500 1.00 93.50 144 GLN A N 1
ATOM 1059 C CA . GLN A 1 144 ? -21.601 -4.730 28.173 1.00 93.50 144 GLN A CA 1
ATOM 1060 C C . GLN A 1 144 ? -20.875 -5.959 28.737 1.00 93.50 144 GLN A C 1
ATOM 1062 O O . GLN A 1 144 ? -21.505 -6.799 29.376 1.00 93.50 144 GLN A O 1
ATOM 1067 N N . ALA A 1 145 ? -19.555 -6.051 28.547 1.00 95.44 145 ALA A N 1
ATOM 1068 C CA . ALA A 1 145 ? -18.751 -7.148 29.084 1.00 95.44 145 ALA A CA 1
ATOM 1069 C C . ALA A 1 145 ? -18.771 -7.184 30.624 1.00 95.44 145 ALA A C 1
ATOM 1071 O O . ALA A 1 145 ? -18.930 -8.254 31.211 1.00 95.44 145 ALA A O 1
ATOM 1072 N N . THR A 1 146 ? -18.682 -6.024 31.285 1.00 95.62 146 THR A N 1
ATOM 1073 C CA . THR A 1 146 ? -18.779 -5.922 32.750 1.00 95.62 146 THR A CA 1
ATOM 1074 C C . THR A 1 146 ? -20.140 -6.386 33.268 1.00 95.62 146 THR A C 1
ATOM 1076 O O . THR A 1 146 ? -20.193 -7.151 34.230 1.00 95.62 146 THR A O 1
ATOM 1079 N N . ILE A 1 147 ? -21.237 -5.961 32.631 1.00 94.75 147 ILE A N 1
ATOM 1080 C CA . ILE A 1 147 ? -22.593 -6.388 33.004 1.00 94.75 147 ILE A CA 1
ATOM 1081 C C . ILE A 1 147 ? -22.718 -7.908 32.848 1.00 94.75 147 ILE A C 1
ATOM 1083 O O . ILE A 1 147 ? -23.165 -8.581 33.773 1.00 94.75 147 ILE A O 1
ATOM 1087 N N . GLN A 1 148 ? -22.253 -8.473 31.728 1.00 94.75 148 GLN A N 1
ATOM 1088 C CA . GLN A 1 148 ? -22.278 -9.923 31.500 1.00 94.75 148 GLN A CA 1
ATOM 1089 C C . GLN A 1 148 ? -21.489 -10.700 32.564 1.00 94.75 148 GLN A C 1
ATOM 1091 O O . GLN A 1 148 ? -21.959 -11.733 33.039 1.00 94.75 148 GLN A O 1
ATOM 1096 N N . ALA A 1 149 ? -20.315 -10.206 32.965 1.00 96.31 149 ALA A N 1
ATOM 1097 C CA . ALA A 1 149 ? -19.520 -10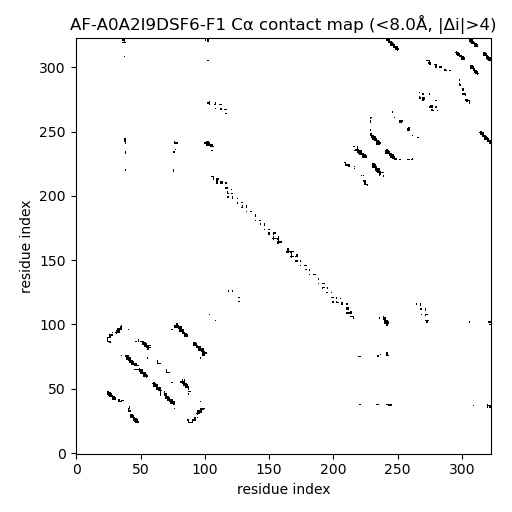.824 34.023 1.00 96.31 149 ALA A CA 1
ATOM 1098 C C . ALA A 1 149 ? -20.245 -10.787 35.380 1.00 96.31 149 ALA A C 1
ATOM 1100 O O . ALA A 1 149 ? -20.344 -11.814 36.052 1.00 96.31 149 ALA A O 1
ATOM 1101 N N . LYS A 1 150 ? -20.822 -9.635 35.750 1.00 95.25 150 LYS A N 1
ATOM 1102 C CA . LYS A 1 150 ? -21.575 -9.472 37.005 1.00 95.25 150 LYS A CA 1
ATOM 1103 C C . LYS A 1 150 ? -22.844 -10.319 37.047 1.00 95.25 150 LYS A C 1
ATOM 1105 O O . LYS A 1 150 ? -23.156 -10.879 38.090 1.00 95.25 150 LYS A O 1
ATOM 1110 N N . VAL A 1 151 ? -23.548 -10.460 35.924 1.00 95.44 151 VAL A N 1
ATOM 1111 C CA . VAL A 1 151 ? -24.717 -11.349 35.826 1.00 95.44 151 VAL A CA 1
ATOM 1112 C C . VAL A 1 151 ? -24.311 -12.807 36.045 1.00 95.44 151 VAL A C 1
ATOM 1114 O O . VAL A 1 151 ? -24.959 -13.496 36.829 1.00 95.44 151 VAL A O 1
ATOM 1117 N N . LYS A 1 152 ? -23.217 -13.277 35.427 1.00 96.00 152 LYS A N 1
ATOM 1118 C CA . LYS A 1 152 ? -22.710 -14.644 35.653 1.00 96.00 152 LYS A CA 1
ATOM 1119 C C . LYS A 1 152 ? -22.341 -14.884 37.119 1.00 96.00 152 LYS A C 1
ATOM 1121 O O . LYS A 1 152 ? -22.690 -15.923 37.673 1.00 96.00 152 LYS A O 1
ATOM 1126 N N . GLN A 1 153 ? -21.674 -13.919 37.752 1.00 94.25 153 GLN A N 1
ATOM 1127 C CA . GLN A 1 153 ? -21.325 -13.997 39.171 1.00 94.25 153 GLN A CA 1
ATOM 1128 C C . GLN A 1 153 ? -22.576 -14.049 40.061 1.00 94.25 153 GLN A C 1
ATOM 1130 O O . GLN A 1 153 ? -22.673 -14.915 40.926 1.00 94.25 153 GLN A O 1
ATOM 1135 N N . ALA A 1 154 ? -23.554 -13.176 39.810 1.00 94.75 154 ALA A N 1
ATOM 1136 C CA . ALA A 1 154 ? -24.812 -13.144 40.550 1.00 94.75 154 ALA A CA 1
ATOM 1137 C C . ALA A 1 154 ? -25.584 -14.467 40.428 1.00 94.75 154 ALA A C 1
ATOM 1139 O O . ALA A 1 154 ? -26.093 -14.981 41.419 1.00 94.75 154 ALA A O 1
ATOM 1140 N N . GLN A 1 155 ? -25.621 -15.064 39.233 1.00 93.44 155 GLN A N 1
ATOM 1141 C CA . GLN A 1 155 ? -26.243 -16.373 39.015 1.00 93.44 155 GLN A CA 1
ATOM 1142 C C . GLN A 1 155 ? -25.552 -17.490 39.808 1.00 93.44 155 GLN A C 1
ATOM 1144 O O . GLN A 1 155 ? -26.232 -18.361 40.343 1.00 93.44 155 GLN A O 1
ATOM 1149 N N . ALA A 1 156 ? -24.220 -17.472 39.909 1.00 94.69 156 ALA A N 1
ATOM 1150 C CA . ALA A 1 156 ? -23.483 -18.431 40.732 1.00 94.69 156 ALA A CA 1
ATOM 1151 C C . ALA A 1 156 ? -23.778 -18.246 42.232 1.00 94.69 156 ALA A C 1
ATOM 1153 O O . ALA A 1 156 ? -24.005 -19.226 42.935 1.00 94.69 156 ALA A O 1
ATOM 1154 N N . GLN A 1 157 ? -23.850 -16.998 42.705 1.00 93.56 157 GLN A N 1
ATOM 1155 C CA . GLN A 1 157 ? -24.188 -16.672 44.096 1.00 93.56 157 GLN A CA 1
ATOM 1156 C C . GLN A 1 157 ? -25.614 -17.094 44.473 1.00 93.56 157 GLN A C 1
ATOM 1158 O O . GLN A 1 157 ? -25.832 -17.581 45.577 1.00 93.56 157 GLN A O 1
ATOM 1163 N N . ILE A 1 158 ? -26.575 -16.965 43.551 1.00 92.62 158 ILE A N 1
ATOM 1164 C CA . ILE A 1 158 ? -27.947 -17.457 43.747 1.00 92.62 158 ILE A CA 1
ATOM 1165 C C . ILE A 1 158 ? -27.963 -18.983 43.882 1.00 92.62 158 ILE A C 1
ATOM 1167 O O . ILE A 1 158 ? -28.606 -19.504 44.788 1.00 92.62 158 ILE A O 1
ATOM 1171 N N . LYS A 1 159 ? -27.217 -19.700 43.031 1.00 93.56 159 LYS A N 1
ATOM 1172 C CA . LYS A 1 159 ? -27.114 -21.169 43.096 1.00 93.56 159 LYS A CA 1
ATOM 1173 C C . LYS A 1 159 ? -26.463 -21.676 44.386 1.00 93.56 159 LYS A C 1
ATOM 1175 O O . LYS A 1 159 ? -26.788 -22.773 44.816 1.00 93.56 159 LYS A O 1
ATOM 1180 N N . ALA A 1 160 ? -25.561 -20.899 44.986 1.00 90.94 160 ALA A N 1
ATOM 1181 C CA . ALA A 1 160 ? -24.874 -21.266 46.225 1.00 90.94 160 ALA A CA 1
ATOM 1182 C C . ALA A 1 160 ? -25.773 -21.208 47.480 1.00 90.94 160 ALA A C 1
ATOM 1184 O O . ALA A 1 160 ? -25.422 -21.799 48.497 1.00 90.94 160 ALA A O 1
ATOM 1185 N N . GLY A 1 161 ? -26.929 -20.532 47.422 1.00 90.06 161 GLY A N 1
ATOM 1186 C CA . GLY A 1 161 ? -27.879 -20.452 48.538 1.00 90.06 161 GLY A CA 1
ATOM 1187 C C . GLY A 1 161 ? -27.455 -19.517 49.684 1.00 90.06 161 GLY A C 1
ATOM 1188 O O . GLY A 1 161 ? -26.470 -18.781 49.597 1.00 90.06 161 GLY A O 1
ATOM 1189 N N . GLY A 1 162 ? -28.243 -19.498 50.765 1.00 90.75 162 GLY A N 1
ATOM 1190 C CA . GLY A 1 162 ? -27.957 -18.722 51.981 1.00 90.75 162 GLY A CA 1
ATOM 1191 C C . GLY A 1 162 ? -27.853 -17.201 51.770 1.00 90.75 162 GLY A C 1
ATOM 1192 O O . GLY A 1 162 ? -28.520 -16.613 50.918 1.00 90.75 162 GLY A O 1
ATOM 1193 N N . THR A 1 163 ? -26.989 -16.538 52.542 1.00 88.12 163 THR A N 1
ATOM 1194 C CA . THR A 1 163 ? -26.746 -15.081 52.453 1.00 88.12 163 THR A CA 1
ATOM 1195 C C . THR A 1 163 ? -26.128 -14.655 51.111 1.00 88.12 163 THR A C 1
ATOM 1197 O O . THR A 1 163 ? -26.322 -13.517 50.663 1.00 88.12 163 THR A O 1
ATOM 1200 N N . ALA A 1 164 ? -25.444 -15.572 50.415 1.00 87.00 164 ALA A N 1
ATOM 1201 C CA . ALA A 1 164 ? -24.918 -15.343 49.071 1.00 87.00 164 ALA A CA 1
ATOM 1202 C C . ALA A 1 164 ? -26.045 -15.164 48.040 1.00 87.00 164 ALA A C 1
ATOM 1204 O O . ALA A 1 164 ? -25.936 -14.300 47.166 1.00 87.00 164 ALA A O 1
ATOM 1205 N N . ALA A 1 165 ? -27.165 -15.880 48.184 1.00 91.56 165 ALA A N 1
ATOM 1206 C CA . ALA A 1 165 ? -28.305 -15.747 47.279 1.00 91.56 165 ALA A CA 1
ATOM 1207 C C . ALA A 1 165 ? -28.966 -14.361 47.355 1.00 91.56 165 ALA A C 1
ATOM 1209 O O . ALA A 1 165 ? -29.303 -13.782 46.320 1.00 91.56 165 ALA A O 1
ATOM 1210 N N . VAL A 1 166 ? -29.062 -13.772 48.554 1.00 91.81 166 VAL A N 1
ATOM 1211 C CA . VAL A 1 166 ? -29.577 -12.401 48.749 1.00 91.81 166 VAL A CA 1
ATOM 1212 C C . VAL A 1 166 ? -28.675 -11.371 48.057 1.00 91.81 166 VAL A C 1
ATOM 1214 O O . VAL A 1 166 ? -29.156 -10.450 47.392 1.00 91.81 166 VAL A O 1
ATOM 1217 N N . THR A 1 167 ? -27.356 -11.548 48.161 1.00 91.88 167 THR A N 1
ATOM 1218 C CA . THR A 1 167 ? -26.364 -10.687 47.492 1.00 91.88 167 THR A CA 1
ATOM 1219 C C . THR A 1 167 ? -26.438 -10.819 45.968 1.00 91.88 167 THR A C 1
ATOM 1221 O O . THR A 1 167 ? -26.412 -9.813 45.249 1.00 91.88 167 THR A O 1
ATOM 1224 N N . GLY A 1 168 ? -26.595 -12.047 45.465 1.00 92.44 168 GLY A N 1
ATOM 1225 C CA . GLY A 1 168 ? -26.785 -12.324 44.043 1.00 92.44 168 GLY A CA 1
ATOM 1226 C C . GLY A 1 168 ? -28.064 -11.686 43.491 1.00 92.44 168 GLY A C 1
ATOM 1227 O O . GLY A 1 168 ? -28.012 -11.024 42.454 1.00 92.44 168 GLY A O 1
ATOM 1228 N N . ALA A 1 169 ? -29.187 -11.783 44.209 1.00 92.62 169 ALA A N 1
ATOM 1229 C CA . ALA A 1 169 ? -30.457 -11.170 43.811 1.00 92.62 169 ALA A CA 1
ATOM 1230 C C . ALA A 1 169 ? -30.366 -9.634 43.716 1.00 92.62 169 ALA A C 1
ATOM 1232 O O . ALA A 1 169 ? -30.746 -9.059 42.692 1.00 92.62 169 ALA A O 1
ATOM 1233 N N . LYS A 1 170 ? -29.771 -8.968 44.721 1.00 93.25 170 LYS A N 1
ATOM 1234 C CA . LYS A 1 170 ? -29.517 -7.512 44.681 1.00 93.25 170 LYS A CA 1
ATOM 1235 C C . LYS A 1 170 ? -28.616 -7.119 43.509 1.00 93.25 170 LYS A C 1
ATOM 1237 O O . LYS A 1 170 ? -28.868 -6.125 42.828 1.00 93.25 170 LYS A O 1
ATOM 1242 N N . THR A 1 171 ? -27.581 -7.916 43.241 1.00 93.25 171 THR A N 1
ATOM 1243 C CA . THR A 1 171 ? -26.675 -7.680 42.109 1.00 93.25 171 THR A CA 1
ATOM 1244 C C . THR A 1 171 ? -27.414 -7.786 40.776 1.00 93.25 171 THR A C 1
ATOM 1246 O O . THR A 1 171 ? -27.224 -6.935 39.906 1.00 93.25 171 THR A O 1
ATOM 1249 N N . LEU A 1 172 ? -28.286 -8.787 40.620 1.00 93.69 172 LEU A N 1
ATOM 1250 C CA . LEU A 1 172 ? -29.074 -8.993 39.406 1.00 93.69 172 LEU A CA 1
ATOM 1251 C C . LEU A 1 172 ? -30.017 -7.810 39.135 1.00 93.69 172 LEU A C 1
ATOM 1253 O O . LEU A 1 172 ? -30.061 -7.314 38.009 1.00 93.69 172 LEU A O 1
ATOM 1257 N N . GLN A 1 173 ? -30.697 -7.309 40.170 1.00 93.25 173 GLN A N 1
ATOM 1258 C CA . GLN A 1 173 ? -31.580 -6.145 40.066 1.00 93.25 173 GLN A CA 1
ATOM 1259 C C . GLN A 1 173 ? -30.809 -4.882 39.650 1.00 93.25 173 GLN A C 1
ATOM 1261 O O . GLN A 1 173 ? -31.210 -4.184 38.721 1.00 93.25 173 GLN A O 1
ATOM 1266 N N . ALA A 1 174 ? -29.636 -4.633 40.245 1.00 92.94 174 ALA A N 1
ATOM 1267 C CA . ALA A 1 174 ? -28.774 -3.522 39.837 1.00 92.94 174 ALA A CA 1
ATOM 1268 C C . ALA A 1 174 ? -28.294 -3.651 38.375 1.00 92.94 174 ALA A C 1
ATOM 1270 O O . ALA A 1 174 ? -28.191 -2.650 37.660 1.00 92.94 174 ALA A O 1
ATOM 1271 N N . GLN A 1 175 ? -28.017 -4.874 37.900 1.00 93.50 175 GLN A N 1
ATOM 1272 C CA . GLN A 1 175 ? -27.622 -5.101 36.505 1.00 93.50 175 GLN A CA 1
ATOM 1273 C C . GLN A 1 175 ? -28.777 -4.920 35.511 1.00 93.50 175 GLN A C 1
ATOM 1275 O O . GLN A 1 175 ? -28.513 -4.514 34.381 1.00 93.50 175 GLN A O 1
ATOM 1280 N N . GLN A 1 176 ? -30.037 -5.151 35.898 1.00 91.06 176 GLN A N 1
ATOM 1281 C CA . GLN A 1 176 ? -31.193 -4.847 35.041 1.00 91.06 176 GLN A CA 1
ATOM 1282 C C . GLN A 1 176 ? -31.289 -3.343 34.744 1.00 91.06 176 GLN A C 1
ATOM 1284 O O . GLN A 1 17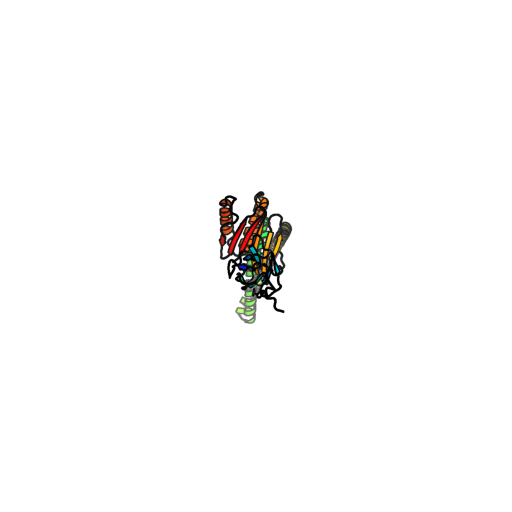6 ? -31.413 -2.956 33.581 1.00 91.06 176 GLN A O 1
ATOM 1289 N N . THR A 1 177 ? -31.128 -2.490 35.761 1.00 91.56 177 THR A N 1
ATOM 1290 C CA . THR A 1 177 ? -31.091 -1.027 35.579 1.00 91.56 177 THR A CA 1
ATOM 1291 C C . THR A 1 177 ? -29.910 -0.598 34.707 1.00 91.56 177 THR A C 1
ATOM 1293 O O . THR A 1 177 ? -30.077 0.192 33.776 1.00 91.56 177 THR A O 1
ATOM 1296 N N . ALA A 1 178 ? -28.719 -1.161 34.943 1.00 92.69 178 ALA A N 1
ATOM 1297 C CA . ALA A 1 178 ? -27.541 -0.883 34.120 1.00 92.69 178 ALA A CA 1
ATOM 1298 C C . ALA A 1 178 ? -27.736 -1.320 32.654 1.00 92.69 178 ALA A C 1
ATOM 1300 O O . ALA A 1 178 ? -27.331 -0.607 31.737 1.00 92.69 178 ALA A O 1
ATOM 1301 N N . ALA A 1 179 ? -28.396 -2.457 32.412 1.00 92.25 179 ALA A N 1
ATOM 1302 C CA . ALA A 1 179 ? -28.717 -2.934 31.068 1.00 92.25 179 ALA A CA 1
ATOM 1303 C C . ALA A 1 179 ? -29.742 -2.032 30.358 1.00 92.25 179 ALA A C 1
ATOM 1305 O O . ALA A 1 179 ? -29.600 -1.771 29.161 1.00 92.25 179 ALA A O 1
ATOM 1306 N N . ALA A 1 180 ? -30.736 -1.508 31.081 1.00 92.50 180 ALA A N 1
ATOM 1307 C CA . ALA A 1 180 ? -31.683 -0.535 30.539 1.00 92.50 180 ALA A CA 1
ATOM 1308 C C . ALA A 1 180 ? -30.977 0.771 30.128 1.00 92.50 180 ALA A C 1
ATOM 1310 O O . AL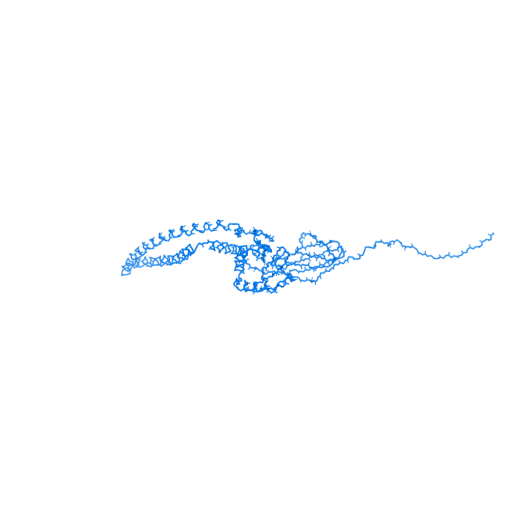A A 1 180 ? -31.174 1.253 29.012 1.00 92.50 180 ALA A O 1
ATOM 1311 N N . GLN A 1 181 ? -30.078 1.293 30.970 1.00 92.00 181 GLN A N 1
ATOM 1312 C CA . GLN A 1 181 ? -29.254 2.461 30.632 1.00 92.00 181 GLN A CA 1
ATOM 1313 C C . GLN A 1 181 ? -28.350 2.200 29.420 1.00 92.00 181 GLN A C 1
ATOM 1315 O O . GLN A 1 181 ? -28.252 3.044 28.527 1.00 92.00 181 GLN A O 1
ATOM 1320 N N . LEU A 1 182 ? -27.732 1.016 29.351 1.00 92.81 182 LEU A N 1
ATOM 1321 C CA . LEU A 1 182 ? -26.912 0.599 28.214 1.00 92.81 182 LEU A CA 1
ATOM 1322 C C . LEU A 1 182 ? -27.726 0.586 26.911 1.00 92.81 182 LEU A C 1
ATOM 1324 O O . LEU A 1 182 ? -27.227 1.014 25.872 1.00 92.81 182 LEU A O 1
ATOM 1328 N N . LYS A 1 183 ? -28.990 0.142 26.959 1.00 91.44 183 LYS A N 1
ATOM 1329 C CA . LYS A 1 183 ? -29.899 0.141 25.802 1.00 91.44 183 LYS A CA 1
ATOM 1330 C C . LYS A 1 183 ? -30.189 1.562 25.311 1.00 91.44 183 LYS A C 1
ATOM 1332 O O . LYS A 1 183 ? -30.140 1.801 24.105 1.00 91.44 183 LYS A O 1
ATOM 1337 N N . THR A 1 184 ? -30.417 2.512 26.217 1.00 90.38 184 THR A N 1
ATOM 1338 C CA . THR A 1 184 ? -30.613 3.930 25.865 1.00 90.38 184 THR A CA 1
ATOM 1339 C C . THR A 1 184 ? -29.358 4.540 25.235 1.00 90.38 184 THR A C 1
ATOM 1341 O O . THR A 1 184 ? -29.448 5.227 24.218 1.00 90.38 184 THR A O 1
ATOM 1344 N N . GLN A 1 185 ? -28.173 4.241 25.777 1.00 89.56 185 GLN A N 1
ATOM 1345 C CA . GLN A 1 185 ? -26.899 4.677 25.190 1.00 89.56 185 GLN A CA 1
ATOM 1346 C C . GLN A 1 185 ? -26.661 4.050 23.807 1.00 89.56 185 GLN A C 1
ATOM 1348 O O . GLN A 1 185 ? -26.208 4.720 22.884 1.00 89.56 185 GLN A O 1
ATOM 1353 N N . ALA A 1 186 ? -27.016 2.777 23.622 1.00 90.75 186 ALA A N 1
ATOM 1354 C CA . ALA A 1 186 ? -26.921 2.122 22.321 1.00 90.75 186 ALA A CA 1
ATOM 1355 C C . ALA A 1 186 ? -27.861 2.766 21.285 1.00 90.75 186 ALA A C 1
ATOM 1357 O O . ALA A 1 186 ? -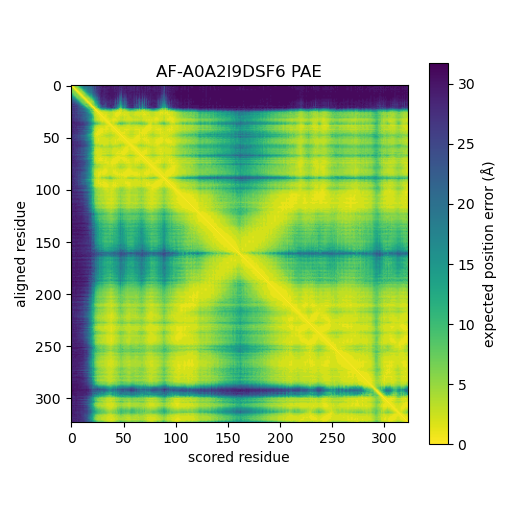27.467 2.953 20.132 1.00 90.75 186 ALA A O 1
ATOM 1358 N N . ALA A 1 187 ? -29.074 3.154 21.692 1.00 89.88 187 ALA A N 1
ATOM 1359 C CA . ALA A 1 187 ? -30.029 3.835 20.820 1.00 89.88 187 ALA A CA 1
ATOM 1360 C C . ALA A 1 187 ? -29.526 5.223 20.380 1.00 89.88 187 ALA A C 1
ATOM 1362 O O . ALA A 1 187 ? -29.600 5.554 19.195 1.00 89.88 187 ALA A O 1
ATOM 1363 N N . SER A 1 188 ? -28.944 6.014 21.290 1.00 85.69 188 SER A N 1
ATOM 1364 C CA . SER A 1 188 ? -28.375 7.326 20.935 1.00 85.69 188 SER A CA 1
ATOM 1365 C C . SER A 1 188 ? -27.173 7.198 19.985 1.00 85.69 188 SER A C 1
ATOM 1367 O O . SER A 1 188 ? -27.016 7.989 19.044 1.00 85.69 188 SER A O 1
ATOM 1369 N N . LEU A 1 189 ? -26.366 6.145 20.155 1.00 91.12 189 LEU A N 1
ATOM 1370 C CA . LEU A 1 189 ? -25.268 5.822 19.248 1.00 91.12 189 LEU A CA 1
ATOM 1371 C C . LEU A 1 189 ? -25.736 5.384 17.866 1.00 91.12 189 LEU A C 1
ATOM 1373 O O . LEU A 1 189 ? -25.051 5.679 16.887 1.00 91.12 189 LEU A O 1
ATOM 1377 N N . GLN A 1 190 ? -26.892 4.733 17.751 1.00 91.38 190 GLN A N 1
ATOM 1378 C CA . GLN A 1 190 ? -27.411 4.270 16.467 1.00 91.38 190 GLN A CA 1
ATOM 1379 C C . GLN A 1 190 ? -27.689 5.436 15.504 1.00 91.38 190 GLN A C 1
ATOM 1381 O O . GLN A 1 190 ? -27.389 5.339 14.312 1.00 91.38 190 GLN A O 1
ATOM 1386 N N . THR A 1 191 ? -28.198 6.564 16.006 1.00 87.31 191 THR A N 1
ATOM 1387 C CA . THR A 1 191 ? -28.397 7.782 15.201 1.00 87.31 191 THR A CA 1
ATOM 1388 C C . THR A 1 191 ? -27.064 8.346 14.716 1.00 87.31 191 THR A C 1
ATOM 1390 O O . THR A 1 191 ? -26.887 8.583 13.518 1.00 87.31 191 THR A O 1
ATOM 1393 N N . THR A 1 192 ? -26.085 8.467 15.619 1.00 90.38 192 THR A N 1
ATOM 1394 C CA . THR A 1 192 ? -24.726 8.915 15.266 1.00 90.38 192 THR A CA 1
ATOM 1395 C C . THR A 1 192 ? -24.080 7.966 14.248 1.00 90.38 192 THR A C 1
ATOM 1397 O O . THR A 1 192 ? -23.444 8.406 13.291 1.00 90.38 192 THR A O 1
ATOM 1400 N N . GLN A 1 193 ? -24.288 6.656 14.396 1.00 93.31 193 GLN A N 1
ATOM 1401 C CA . GLN A 1 193 ? -23.800 5.640 13.470 1.00 93.31 193 GLN A CA 1
ATOM 1402 C C . GLN A 1 193 ? -24.397 5.804 12.072 1.00 93.31 193 GLN A C 1
ATOM 1404 O O . GLN A 1 193 ? -23.650 5.754 11.096 1.00 93.31 193 GLN A O 1
ATOM 1409 N N . LYS A 1 194 ? -25.714 6.025 11.958 1.00 93.44 194 LYS A N 1
ATOM 1410 C CA . LYS A 1 194 ? -26.382 6.267 10.668 1.00 93.44 194 LYS A CA 1
ATOM 1411 C C . LYS A 1 194 ? -25.830 7.518 9.982 1.00 93.44 194 LYS A C 1
ATOM 1413 O O . LYS A 1 194 ? -25.498 7.451 8.799 1.00 93.44 194 LYS A O 1
ATOM 1418 N N . GLN A 1 195 ? -25.657 8.616 10.722 1.00 92.12 195 GLN A N 1
ATOM 1419 C CA . GLN A 1 195 ? -25.065 9.850 10.196 1.00 92.12 195 GLN A CA 1
ATOM 1420 C C . GLN A 1 195 ? -23.642 9.613 9.673 1.00 92.12 195 GLN A C 1
ATOM 1422 O O . GLN A 1 195 ? -23.338 9.928 8.522 1.00 92.12 195 GLN A O 1
ATOM 1427 N N . VAL A 1 196 ? -22.771 9.014 10.492 1.00 94.38 196 VAL A N 1
ATOM 1428 C CA . VAL A 1 196 ? -21.378 8.741 10.109 1.00 94.38 196 VAL A CA 1
ATOM 1429 C C . VAL A 1 196 ? -21.318 7.779 8.920 1.00 94.38 196 VAL A C 1
ATOM 1431 O O . VAL A 1 196 ? -20.522 7.989 8.007 1.00 94.38 196 VAL A O 1
ATOM 1434 N N . ALA A 1 197 ? -22.170 6.751 8.875 1.00 95.06 197 ALA A N 1
ATOM 1435 C CA . ALA A 1 197 ? -22.235 5.816 7.754 1.00 95.06 197 ALA A CA 1
ATOM 1436 C C . ALA A 1 197 ? -22.650 6.510 6.445 1.00 95.06 197 ALA A C 1
ATOM 1438 O O . ALA A 1 197 ? -22.024 6.275 5.409 1.00 95.06 197 ALA A O 1
ATOM 1439 N N . ALA A 1 198 ? -23.648 7.397 6.490 1.00 96.06 198 ALA A N 1
ATOM 1440 C CA . ALA A 1 198 ? -24.064 8.191 5.337 1.00 96.06 198 ALA A CA 1
ATOM 1441 C C . ALA A 1 198 ? -22.939 9.124 4.859 1.00 96.06 198 ALA A C 1
ATOM 1443 O O . ALA A 1 198 ? -22.609 9.138 3.670 1.00 96.06 198 ALA A O 1
ATOM 1444 N N . ALA A 1 199 ? -22.278 9.830 5.782 1.00 96.31 199 ALA A N 1
ATOM 1445 C CA . ALA A 1 199 ? -21.144 10.697 5.467 1.00 96.31 199 ALA A CA 1
ATOM 1446 C C . ALA A 1 199 ? -19.978 9.910 4.842 1.00 96.31 199 ALA A C 1
ATOM 1448 O O . ALA A 1 199 ? -19.415 10.321 3.825 1.00 96.31 199 ALA A O 1
ATOM 1449 N N . MET A 1 200 ? -19.662 8.728 5.382 1.00 95.50 200 MET A N 1
ATOM 1450 C CA . MET A 1 200 ? -18.655 7.818 4.829 1.00 95.50 200 MET A CA 1
ATOM 1451 C C . MET A 1 200 ? -19.036 7.309 3.435 1.00 95.50 200 MET A C 1
ATOM 1453 O O . MET A 1 200 ? -18.167 7.197 2.570 1.00 95.50 200 MET A O 1
ATOM 1457 N N . ALA A 1 201 ? -20.315 7.018 3.184 1.00 96.69 201 ALA A N 1
ATOM 1458 C CA . ALA A 1 201 ? -20.791 6.601 1.868 1.00 96.69 201 ALA A CA 1
ATOM 1459 C C . ALA A 1 201 ? -20.647 7.731 0.836 1.00 96.69 201 ALA A C 1
ATOM 1461 O O . ALA A 1 201 ? -20.152 7.491 -0.268 1.00 96.69 201 ALA A O 1
ATOM 1462 N N . THR A 1 202 ? -21.008 8.963 1.201 1.00 96.56 202 THR A N 1
ATOM 1463 C CA . THR A 1 202 ? -20.818 10.156 0.363 1.00 96.56 202 THR A CA 1
ATOM 1464 C C . THR A 1 202 ? -19.339 10.408 0.087 1.00 96.56 202 THR A C 1
ATOM 1466 O O . THR A 1 202 ? -18.940 10.513 -1.074 1.00 96.56 202 THR A O 1
ATOM 1469 N N . ALA A 1 203 ? -18.498 10.402 1.123 1.00 96.69 203 ALA A N 1
ATOM 1470 C CA . ALA A 1 203 ? -17.051 10.528 0.986 1.00 96.69 203 ALA A CA 1
ATOM 1471 C C . ALA A 1 203 ? -16.475 9.444 0.060 1.00 96.69 203 ALA A C 1
ATOM 1473 O O . ALA A 1 203 ? -15.710 9.746 -0.854 1.00 96.69 203 ALA A O 1
ATOM 1474 N N . LYS A 1 204 ? -16.901 8.184 0.219 1.00 96.81 204 LYS A N 1
ATOM 1475 C CA . LYS A 1 204 ? -16.494 7.068 -0.646 1.00 96.81 204 LYS A CA 1
ATOM 1476 C C . LYS A 1 204 ? -16.887 7.283 -2.103 1.00 96.81 204 LYS A C 1
ATOM 1478 O O . LYS A 1 204 ? -16.082 6.980 -2.982 1.00 96.81 204 LYS A O 1
ATOM 1483 N N . LYS A 1 205 ? -18.083 7.814 -2.375 1.00 96.44 205 LYS A N 1
ATOM 1484 C CA . LYS A 1 205 ? -18.506 8.171 -3.739 1.00 96.44 205 LYS A CA 1
ATOM 1485 C C . LYS A 1 205 ? -17.588 9.245 -4.336 1.00 96.44 205 LYS A C 1
ATOM 1487 O O . LYS A 1 205 ? -17.137 9.072 -5.464 1.00 96.44 205 LYS A O 1
ATOM 1492 N N . GLN A 1 206 ? -17.229 10.277 -3.566 1.00 94.94 206 GLN A N 1
ATOM 1493 C CA . GLN A 1 206 ? -16.353 11.368 -4.023 1.00 94.94 206 GLN A CA 1
ATOM 1494 C C . GLN A 1 206 ? -14.939 10.905 -4.404 1.00 94.94 206 GLN A C 1
ATOM 1496 O O . GLN A 1 206 ? -14.330 11.474 -5.308 1.00 94.94 206 GLN A O 1
ATOM 1501 N N . VAL A 1 207 ? -14.399 9.885 -3.728 1.00 95.50 207 VAL A N 1
ATOM 1502 C CA . VAL A 1 207 ? -13.040 9.375 -3.997 1.00 95.50 207 VAL A CA 1
ATOM 1503 C C . VAL A 1 207 ? -13.017 8.044 -4.735 1.00 95.50 207 VAL A C 1
ATOM 1505 O O . VAL A 1 207 ? -11.949 7.455 -4.854 1.00 95.50 207 VAL A O 1
ATOM 1508 N N . LYS A 1 208 ? -14.150 7.560 -5.263 1.00 95.75 208 LYS A N 1
ATOM 1509 C CA . LYS A 1 208 ? -14.260 6.222 -5.875 1.00 95.75 208 LYS A CA 1
ATOM 1510 C C . LYS A 1 208 ? -13.170 5.948 -6.920 1.00 95.75 208 LYS A C 1
ATOM 1512 O O . LYS A 1 208 ? -12.600 4.863 -6.923 1.00 95.75 208 LYS A O 1
ATOM 1517 N N . SER A 1 209 ? -12.846 6.934 -7.759 1.00 95.38 209 SER A N 1
ATOM 1518 C CA . SER A 1 209 ? -11.817 6.842 -8.810 1.00 95.38 209 SER A CA 1
ATOM 1519 C C . SER A 1 209 ? -10.372 6.909 -8.303 1.00 95.38 209 SER A C 1
ATOM 1521 O O . SER A 1 209 ? -9.445 6.843 -9.102 1.00 95.38 209 SER A O 1
ATOM 1523 N N . GLN A 1 210 ? -10.172 7.066 -6.996 1.00 96.50 210 GLN A N 1
ATOM 1524 C CA . GLN A 1 210 ? -8.871 7.184 -6.336 1.00 96.50 210 GLN A CA 1
ATOM 1525 C C . GLN A 1 210 ? -8.626 6.049 -5.334 1.00 96.50 210 GLN A C 1
ATOM 1527 O O . GLN A 1 210 ? -7.578 6.027 -4.693 1.00 96.50 210 GLN A O 1
ATOM 1532 N N . LEU A 1 211 ? -9.580 5.127 -5.169 1.00 97.50 211 LEU A N 1
ATOM 1533 C CA . LEU A 1 211 ? -9.447 3.981 -4.274 1.00 97.50 211 LEU A CA 1
ATOM 1534 C C . LEU A 1 211 ? -8.610 2.881 -4.931 1.00 97.50 211 LEU A C 1
ATOM 1536 O O . LEU A 1 211 ? -8.767 2.582 -6.114 1.00 97.50 211 LEU A O 1
ATOM 1540 N N . LEU A 1 212 ? -7.760 2.235 -4.137 1.00 98.12 212 LEU A N 1
ATOM 1541 C CA . LEU A 1 212 ? -7.132 0.979 -4.521 1.00 98.12 212 LEU A CA 1
ATOM 1542 C C . LEU A 1 212 ? -8.199 -0.126 -4.640 1.00 98.12 212 LEU A C 1
ATOM 1544 O O . LEU A 1 212 ? -9.175 -0.114 -3.877 1.00 98.12 212 LEU A O 1
ATOM 1548 N N . PRO A 1 213 ? -8.022 -1.103 -5.546 1.00 97.31 213 PRO A N 1
ATOM 1549 C CA . PRO A 1 213 ? -8.922 -2.243 -5.645 1.00 97.31 213 PRO A CA 1
ATOM 1550 C C . PRO A 1 213 ? -9.086 -2.970 -4.303 1.00 97.31 213 PRO A C 1
ATOM 1552 O O . PRO A 1 213 ? -8.163 -3.086 -3.502 1.00 97.31 213 PRO A O 1
ATOM 1555 N N . THR A 1 214 ? -10.292 -3.463 -4.033 1.00 95.94 214 THR A N 1
ATOM 1556 C CA . THR A 1 214 ? -10.551 -4.264 -2.826 1.00 95.94 214 THR A CA 1
ATOM 1557 C C . THR A 1 214 ? -10.105 -5.711 -2.999 1.00 95.94 214 THR A C 1
ATOM 1559 O O . THR A 1 214 ? -9.769 -6.375 -2.022 1.00 95.94 214 THR A O 1
ATOM 1562 N N . LYS A 1 215 ? -10.084 -6.199 -4.244 1.00 96.19 215 LYS A N 1
ATOM 1563 C CA . LYS A 1 215 ? -9.557 -7.516 -4.602 1.00 96.19 215 LYS A CA 1
ATOM 1564 C C . LYS A 1 215 ? -8.055 -7.432 -4.831 1.00 96.19 215 LYS A C 1
ATOM 1566 O O . LYS A 1 215 ? -7.573 -6.505 -5.479 1.00 96.19 215 LYS A O 1
ATOM 1571 N N . THR A 1 216 ? -7.337 -8.433 -4.337 1.00 96.44 216 THR A N 1
ATOM 1572 C CA . THR A 1 216 ? -5.899 -8.571 -4.562 1.00 96.44 216 THR A CA 1
ATOM 1573 C C . THR A 1 216 ? -5.593 -8.680 -6.062 1.00 96.44 216 THR A C 1
ATOM 1575 O O . THR A 1 216 ? -6.188 -9.526 -6.732 1.00 96.44 216 THR A O 1
ATOM 1578 N N . PRO A 1 217 ? -4.685 -7.849 -6.608 1.00 95.81 217 PRO A N 1
ATOM 1579 C CA . PRO A 1 217 ? -4.247 -7.943 -7.989 1.00 95.81 217 PRO A CA 1
ATOM 1580 C C . PRO A 1 217 ? -3.597 -9.292 -8.277 1.00 95.81 217 PRO A C 1
ATOM 1582 O O . PRO A 1 217 ? -3.026 -9.929 -7.390 1.00 95.81 217 PRO A O 1
ATOM 1585 N N . ARG A 1 218 ? -3.622 -9.692 -9.549 1.00 94.38 218 ARG A N 1
ATOM 1586 C CA . ARG A 1 218 ? -2.854 -10.847 -10.019 1.00 94.38 218 ARG A CA 1
ATOM 1587 C C . ARG A 1 218 ? -1.361 -10.673 -9.730 1.00 94.38 218 ARG A C 1
ATOM 1589 O O . ARG A 1 218 ? -0.862 -9.548 -9.660 1.00 94.38 218 ARG A O 1
ATOM 1596 N N . ASN A 1 219 ? -0.656 -11.797 -9.639 1.00 94.50 219 ASN A N 1
ATOM 1597 C CA . ASN A 1 219 ? 0.793 -11.794 -9.481 1.00 94.50 219 ASN A CA 1
ATOM 1598 C C . ASN A 1 219 ? 1.485 -11.017 -10.618 1.00 94.50 219 ASN A C 1
ATOM 1600 O O . ASN A 1 219 ? 1.058 -11.065 -11.773 1.00 94.50 219 ASN A O 1
ATOM 1604 N N . GLY A 1 220 ? 2.586 -10.346 -10.284 1.00 93.69 220 GLY A N 1
ATOM 1605 C CA . GLY A 1 220 ? 3.391 -9.535 -11.185 1.00 93.69 220 GLY A CA 1
ATOM 1606 C C . GLY A 1 220 ? 3.107 -8.038 -11.081 1.00 93.69 220 GLY A C 1
ATOM 1607 O O . GLY A 1 220 ? 2.541 -7.537 -10.107 1.00 93.69 220 GLY A O 1
ATOM 1608 N N . ILE A 1 221 ? 3.551 -7.311 -12.105 1.00 96.06 221 ILE A N 1
ATOM 1609 C CA . ILE A 1 221 ? 3.519 -5.850 -12.141 1.00 96.06 221 ILE A CA 1
ATOM 1610 C C . ILE A 1 221 ? 2.227 -5.372 -12.800 1.00 96.06 221 ILE A C 1
ATOM 1612 O O . ILE A 1 221 ? 1.954 -5.702 -13.953 1.00 96.06 221 ILE A O 1
ATOM 1616 N N . THR A 1 222 ? 1.441 -4.561 -12.093 1.00 96.38 222 THR A N 1
ATOM 1617 C CA . THR A 1 222 ? 0.176 -4.017 -12.608 1.00 96.38 222 THR A CA 1
ATOM 1618 C C . THR A 1 222 ? -0.051 -2.576 -12.160 1.00 96.38 222 THR A C 1
ATOM 1620 O O . THR A 1 222 ? 0.323 -2.187 -11.052 1.00 96.38 222 THR A O 1
ATOM 1623 N N . ASN A 1 223 ? -0.673 -1.765 -13.024 1.00 97.62 223 ASN A N 1
ATOM 1624 C CA . ASN A 1 223 ? -1.234 -0.477 -12.614 1.00 97.62 223 ASN A CA 1
ATOM 1625 C C . ASN A 1 223 ? -2.530 -0.765 -11.852 1.00 97.62 223 ASN A C 1
ATOM 1627 O O . ASN A 1 223 ? -3.528 -1.139 -12.461 1.00 97.62 223 ASN A O 1
ATOM 1631 N N . VAL A 1 224 ? -2.510 -0.610 -10.533 1.00 97.25 224 VAL A N 1
ATOM 1632 C CA . VAL A 1 224 ? -3.682 -0.870 -9.683 1.00 97.25 224 VAL A CA 1
ATOM 1633 C C . VAL A 1 224 ? -4.591 0.347 -9.569 1.00 97.25 224 VAL A C 1
ATOM 1635 O O . VAL A 1 224 ? -5.757 0.210 -9.220 1.00 97.25 224 VAL A O 1
ATOM 1638 N N . LEU A 1 225 ? -4.062 1.535 -9.865 1.00 97.88 225 LEU A N 1
ATOM 1639 C CA . LEU A 1 225 ? -4.812 2.780 -9.888 1.00 97.88 225 LEU A CA 1
ATOM 1640 C C . LEU A 1 225 ? -4.231 3.707 -10.951 1.00 97.88 225 LEU A C 1
ATOM 1642 O O . LEU A 1 225 ? -3.018 3.903 -11.020 1.00 97.88 225 LEU A O 1
ATOM 1646 N N . THR A 1 226 ? -5.100 4.290 -11.769 1.00 97.50 226 THR A N 1
ATOM 1647 C CA . THR A 1 226 ? -4.742 5.316 -12.750 1.00 97.50 226 THR A CA 1
ATOM 1648 C C . THR A 1 226 ? -5.704 6.479 -12.600 1.00 97.50 226 THR A C 1
ATOM 1650 O O . THR A 1 226 ? -6.914 6.306 -12.696 1.00 97.50 226 THR A O 1
ATOM 1653 N N . THR A 1 227 ? -5.156 7.664 -12.365 1.00 95.88 227 THR A N 1
ATOM 1654 C CA . THR A 1 227 ? -5.895 8.925 -12.322 1.00 95.88 227 THR A CA 1
ATOM 1655 C C . THR A 1 227 ? -5.207 9.930 -13.243 1.00 95.88 227 THR A C 1
ATOM 1657 O O . THR A 1 227 ? -4.082 9.705 -13.697 1.00 95.88 227 THR A O 1
ATOM 1660 N N . LYS A 1 228 ? -5.840 11.082 -13.479 1.00 92.31 228 LYS A N 1
ATOM 1661 C CA . LYS A 1 228 ? -5.190 12.200 -14.178 1.00 92.31 228 LYS A CA 1
ATOM 1662 C C . LYS A 1 228 ? -4.017 12.809 -13.393 1.00 92.31 228 LYS A C 1
ATOM 1664 O O . LYS A 1 228 ? -3.212 13.527 -13.975 1.00 92.31 228 LYS A O 1
ATOM 1669 N N . ASP A 1 229 ? -3.936 12.581 -12.081 1.00 94.38 229 ASP A N 1
ATOM 1670 C CA . ASP A 1 229 ? -2.962 13.237 -11.198 1.00 94.38 229 ASP A CA 1
ATOM 1671 C C . ASP A 1 229 ? -1.776 12.330 -10.861 1.00 94.38 229 ASP A C 1
ATOM 1673 O O . ASP A 1 229 ? -0.681 12.827 -10.631 1.00 94.38 229 ASP A O 1
ATOM 1677 N N . TYR A 1 230 ? -1.983 11.014 -10.847 1.00 96.56 230 TYR A N 1
ATOM 1678 C CA . TYR A 1 230 ? -0.953 10.010 -10.593 1.00 96.56 230 TYR A CA 1
ATOM 1679 C C . TYR A 1 230 ? -1.426 8.603 -10.991 1.00 96.56 230 TYR A C 1
ATOM 1681 O O . TYR A 1 230 ? -2.627 8.331 -11.099 1.00 96.56 230 TYR A O 1
ATOM 1689 N N . LYS A 1 231 ? -0.475 7.680 -11.137 1.00 98.06 231 LYS A N 1
ATOM 1690 C CA . LYS A 1 231 ? -0.699 6.233 -11.252 1.00 98.06 231 LYS A CA 1
ATOM 1691 C C . LYS A 1 231 ? -0.013 5.523 -10.092 1.00 98.06 231 LYS A C 1
ATOM 1693 O O . LYS A 1 231 ? 1.086 5.910 -9.705 1.00 98.06 231 LYS A O 1
ATOM 1698 N N . ILE A 1 232 ? -0.638 4.469 -9.575 1.00 98.19 232 ILE A N 1
ATOM 1699 C CA . ILE A 1 232 ? -0.017 3.544 -8.623 1.00 98.19 232 ILE A CA 1
ATOM 1700 C C . ILE A 1 232 ? 0.182 2.216 -9.337 1.00 98.19 232 ILE A C 1
ATOM 1702 O O . ILE A 1 232 ? -0.772 1.585 -9.801 1.00 98.19 232 ILE A O 1
ATOM 1706 N N . ARG A 1 233 ? 1.440 1.793 -9.421 1.00 98.19 233 ARG A N 1
ATOM 1707 C CA . ARG A 1 233 ? 1.851 0.513 -9.986 1.00 98.19 233 ARG A CA 1
ATOM 1708 C C . ARG A 1 233 ? 2.464 -0.336 -8.887 1.00 98.19 233 ARG A C 1
ATOM 1710 O O . ARG A 1 233 ? 3.348 0.132 -8.180 1.00 98.19 233 ARG A O 1
ATOM 1717 N N . LEU A 1 234 ? 2.011 -1.574 -8.746 1.00 97.75 234 LEU A N 1
ATOM 1718 C CA . LEU A 1 234 ? 2.510 -2.503 -7.734 1.00 97.75 234 LEU A CA 1
ATOM 1719 C C . LEU A 1 234 ? 3.123 -3.725 -8.404 1.00 97.75 234 LEU A C 1
ATOM 1721 O O . LEU A 1 234 ? 2.658 -4.138 -9.465 1.00 97.75 234 LEU A O 1
ATOM 1725 N N . ASN A 1 235 ? 4.126 -4.313 -7.758 1.00 97.00 235 ASN A N 1
ATOM 1726 C CA . ASN A 1 235 ? 4.541 -5.690 -7.999 1.00 97.00 235 ASN A CA 1
ATOM 1727 C C . ASN A 1 235 ? 3.990 -6.564 -6.865 1.00 97.00 235 ASN A C 1
ATOM 1729 O O . ASN A 1 235 ? 4.417 -6.407 -5.718 1.00 97.00 235 ASN A O 1
ATOM 1733 N N . VAL A 1 236 ? 3.023 -7.427 -7.181 1.00 96.44 236 VAL A N 1
ATOM 1734 C CA . VAL A 1 236 ? 2.339 -8.295 -6.213 1.00 96.44 236 VAL A CA 1
ATOM 1735 C C . VAL A 1 236 ? 2.775 -9.744 -6.412 1.00 96.44 236 VAL A C 1
ATOM 1737 O O . VAL A 1 236 ? 2.830 -10.232 -7.535 1.00 96.44 236 VAL A O 1
ATOM 1740 N N . GLN A 1 237 ? 3.047 -10.468 -5.331 1.00 95.12 237 GLN A N 1
ATOM 1741 C CA . GLN A 1 237 ? 3.315 -11.901 -5.358 1.00 95.12 237 GLN A CA 1
ATOM 1742 C C . GLN A 1 237 ? 2.612 -12.569 -4.178 1.00 95.12 237 GLN A C 1
ATOM 1744 O O . GLN A 1 237 ? 2.886 -12.240 -3.030 1.00 95.12 237 GLN A O 1
ATOM 1749 N N . LYS A 1 238 ? 1.698 -13.507 -4.453 1.00 93.56 238 LYS A N 1
ATOM 1750 C CA . LYS A 1 238 ? 0.940 -14.256 -3.429 1.00 93.56 238 LYS A CA 1
ATOM 1751 C C . LYS A 1 238 ? 0.250 -13.337 -2.401 1.00 93.56 238 LYS A C 1
ATOM 1753 O O . LYS A 1 238 ? 0.212 -13.632 -1.215 1.00 93.56 238 LYS A O 1
ATOM 1758 N N . GLY A 1 239 ? -0.277 -12.200 -2.864 1.00 95.31 239 GLY A N 1
ATOM 1759 C CA . GLY A 1 239 ? -0.933 -11.194 -2.020 1.00 95.31 239 GLY A CA 1
ATOM 1760 C C . GLY A 1 239 ? -0.003 -10.195 -1.331 1.00 95.31 239 GLY A C 1
ATOM 1761 O O . GLY A 1 239 ? -0.484 -9.233 -0.731 1.00 95.31 239 GLY A O 1
ATOM 1762 N N . ASP A 1 240 ? 1.309 -10.348 -1.484 1.00 96.44 240 ASP A N 1
ATOM 1763 C CA . ASP A 1 240 ? 2.297 -9.435 -0.928 1.00 96.44 240 ASP A CA 1
ATOM 1764 C C . ASP A 1 240 ? 2.800 -8.445 -1.968 1.00 96.44 240 ASP A C 1
ATO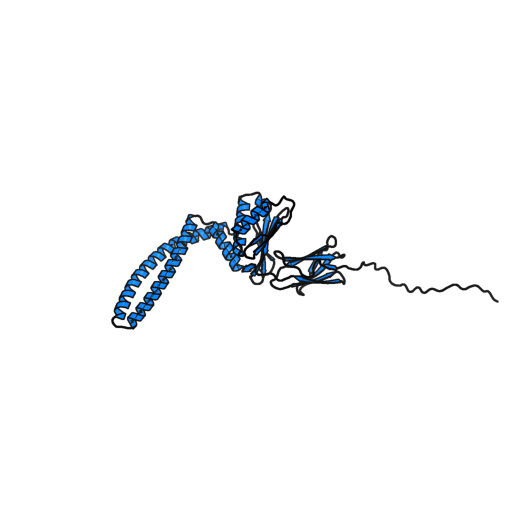M 1766 O O . ASP A 1 240 ? 3.129 -8.804 -3.094 1.00 96.44 240 ASP A O 1
ATOM 1770 N N . VAL A 1 241 ? 2.882 -7.176 -1.582 1.00 96.94 241 VAL A N 1
ATOM 1771 C CA . VAL A 1 241 ? 3.502 -6.127 -2.387 1.00 96.94 241 VAL A CA 1
ATOM 1772 C C . VAL A 1 241 ? 5.006 -6.185 -2.143 1.00 96.94 241 VAL A C 1
ATOM 1774 O O . VAL A 1 241 ? 5.450 -6.028 -1.007 1.00 96.94 241 VAL A O 1
ATOM 1777 N N . LEU A 1 242 ? 5.793 -6.396 -3.197 1.00 96.00 242 LEU A N 1
ATOM 1778 C CA . LEU A 1 242 ? 7.264 -6.403 -3.138 1.00 96.00 242 LEU A CA 1
ATOM 1779 C C . LEU A 1 242 ? 7.863 -5.039 -3.479 1.00 96.00 242 LEU A C 1
ATOM 1781 O O . LEU A 1 242 ? 8.933 -4.677 -3.003 1.00 96.00 242 LEU A O 1
ATOM 1785 N N . GLY A 1 243 ? 7.141 -4.263 -4.281 1.00 96.44 243 GLY A N 1
ATOM 1786 C CA . GLY A 1 243 ? 7.503 -2.900 -4.620 1.00 96.44 243 GLY A CA 1
ATOM 1787 C C . GLY A 1 243 ? 6.284 -2.119 -5.081 1.00 96.44 243 GLY A C 1
ATOM 1788 O O . GLY A 1 243 ? 5.334 -2.687 -5.632 1.00 96.44 243 GLY A O 1
ATOM 1789 N N . ALA A 1 244 ? 6.323 -0.811 -4.865 1.00 97.44 244 ALA A N 1
ATOM 1790 C CA . ALA A 1 244 ? 5.335 0.124 -5.378 1.00 97.44 244 ALA A CA 1
ATOM 1791 C C . ALA A 1 244 ? 6.026 1.215 -6.197 1.00 97.44 244 ALA A C 1
ATOM 1793 O O . ALA A 1 244 ? 7.174 1.564 -5.935 1.00 97.44 244 ALA A O 1
ATOM 1794 N N . ALA A 1 245 ? 5.324 1.762 -7.180 1.00 97.25 245 ALA A N 1
ATOM 1795 C CA . ALA A 1 245 ? 5.723 2.960 -7.891 1.00 97.25 245 ALA A CA 1
ATOM 1796 C C . ALA A 1 245 ? 4.541 3.927 -7.955 1.00 97.25 245 ALA A C 1
ATOM 1798 O O . ALA A 1 245 ? 3.443 3.545 -8.369 1.00 97.25 245 ALA A O 1
ATOM 1799 N N . MET A 1 246 ? 4.778 5.177 -7.570 1.00 97.25 246 MET A N 1
ATOM 1800 C CA . MET A 1 246 ? 3.898 6.291 -7.903 1.00 97.25 246 MET A CA 1
ATOM 1801 C C . MET A 1 246 ? 4.466 7.021 -9.113 1.00 97.25 246 MET A C 1
ATOM 1803 O O . MET A 1 246 ? 5.632 7.403 -9.109 1.00 97.25 246 MET A O 1
ATOM 1807 N N . ILE A 1 247 ? 3.645 7.189 -10.145 1.00 96.44 247 ILE A N 1
ATOM 1808 C CA . ILE A 1 247 ? 4.011 7.873 -11.390 1.00 96.44 247 ILE A CA 1
ATOM 1809 C C . ILE A 1 247 ? 3.159 9.132 -11.476 1.00 96.44 247 ILE A C 1
ATOM 1811 O O . ILE A 1 247 ? 1.933 9.030 -11.439 1.00 96.44 247 ILE A O 1
ATOM 1815 N N . VAL A 1 248 ? 3.783 10.301 -11.553 1.00 95.06 248 VAL A N 1
ATOM 1816 C CA . VAL A 1 248 ? 3.108 11.598 -11.435 1.00 95.06 248 VAL A CA 1
ATOM 1817 C C . VAL A 1 248 ? 3.464 12.455 -12.644 1.00 95.06 248 VAL A C 1
ATOM 1819 O O . VAL A 1 248 ? 4.638 12.787 -12.799 1.00 95.06 248 VAL A O 1
ATOM 1822 N N . PRO A 1 249 ? 2.492 12.872 -13.471 1.00 93.81 249 PRO A N 1
ATOM 1823 C CA . PRO A 1 249 ? 2.774 13.766 -14.585 1.00 93.81 249 PRO A CA 1
ATOM 1824 C C . PRO A 1 249 ? 3.384 15.078 -14.093 1.00 93.81 249 PRO A C 1
ATOM 1826 O O . PRO A 1 249 ? 2.844 15.701 -13.177 1.00 93.81 249 PRO A O 1
ATOM 1829 N N . THR A 1 250 ? 4.443 15.569 -14.735 1.00 88.75 250 THR A N 1
ATOM 1830 C CA . THR A 1 250 ? 5.094 16.848 -14.381 1.00 88.75 250 THR A CA 1
ATOM 1831 C C . THR A 1 250 ? 4.101 18.016 -14.433 1.00 88.75 250 THR A C 1
ATOM 1833 O O . THR A 1 250 ? 4.106 18.905 -13.581 1.00 88.75 250 THR A O 1
ATOM 1836 N N . LYS A 1 251 ? 3.130 17.951 -15.356 1.00 88.00 251 LYS A N 1
ATOM 1837 C CA . LYS A 1 251 ? 1.999 18.892 -15.460 1.00 88.00 251 LYS A CA 1
ATOM 1838 C C . LYS A 1 251 ? 1.106 18.941 -14.207 1.00 88.00 251 LYS A C 1
ATOM 1840 O O . LYS A 1 251 ? 0.393 19.923 -14.023 1.00 88.00 251 LYS A O 1
ATOM 1845 N N . ALA A 1 252 ? 1.100 17.911 -13.356 1.00 88.25 252 ALA A N 1
ATOM 1846 C CA . ALA A 1 252 ? 0.341 17.912 -12.103 1.00 88.25 252 ALA A CA 1
ATOM 1847 C C . ALA A 1 252 ? 0.925 18.889 -11.071 1.00 88.25 252 ALA A C 1
ATOM 1849 O O . ALA A 1 252 ? 0.169 19.476 -10.303 1.00 88.25 252 ALA A O 1
ATOM 1850 N N . PHE A 1 253 ? 2.238 19.135 -11.096 1.00 85.56 253 PHE A N 1
ATOM 1851 C CA . PHE A 1 253 ? 2.894 20.067 -10.173 1.00 85.56 253 PHE A CA 1
ATOM 1852 C C . PHE A 1 253 ? 2.616 21.541 -10.497 1.00 85.56 253 PHE A C 1
ATOM 1854 O O . PHE A 1 253 ? 2.706 22.382 -9.610 1.00 85.56 253 PHE A O 1
ATOM 1861 N N . LYS A 1 254 ? 2.184 21.851 -11.728 1.00 87.88 254 LYS A N 1
ATOM 1862 C CA . LYS A 1 254 ? 1.773 23.207 -12.139 1.00 87.88 254 LYS A CA 1
ATOM 1863 C C . LYS A 1 254 ? 0.389 23.617 -11.609 1.00 87.88 254 LYS A C 1
ATOM 1865 O O . LYS A 1 254 ? -0.024 24.754 -11.790 1.00 87.88 254 LYS A O 1
ATOM 1870 N N . ASN A 1 255 ? -0.352 22.705 -10.973 1.00 92.50 255 ASN A N 1
ATOM 1871 C CA . ASN A 1 255 ? -1.692 22.966 -10.448 1.00 92.50 255 ASN A CA 1
ATOM 1872 C C . ASN A 1 255 ? -1.777 22.582 -8.963 1.00 92.50 255 ASN A C 1
ATOM 1874 O O . ASN A 1 255 ? -1.623 21.412 -8.610 1.00 92.50 255 ASN A O 1
ATOM 1878 N N . LYS A 1 256 ? -2.102 23.551 -8.097 1.00 92.12 256 LYS A N 1
ATOM 1879 C CA . LYS A 1 256 ? -2.150 23.368 -6.632 1.00 92.12 256 LYS A CA 1
ATOM 1880 C C . LYS A 1 256 ? -3.080 22.228 -6.192 1.00 92.12 256 LYS A C 1
ATOM 1882 O O . LYS A 1 256 ? -2.735 21.462 -5.294 1.00 92.12 256 LYS A O 1
ATOM 1887 N N . THR A 1 257 ? -4.234 22.063 -6.839 1.00 92.69 257 THR A N 1
ATOM 1888 C CA . THR A 1 257 ? -5.187 20.985 -6.522 1.00 92.69 257 THR A CA 1
ATOM 1889 C C . THR A 1 257 ? -4.618 19.617 -6.877 1.00 92.69 257 THR A C 1
ATOM 1891 O O . THR A 1 257 ? -4.697 18.683 -6.080 1.00 92.69 257 THR A O 1
ATOM 1894 N N . ARG A 1 258 ? -3.997 19.488 -8.053 1.00 93.56 258 ARG A N 1
ATOM 1895 C CA . ARG A 1 258 ? -3.385 18.227 -8.501 1.00 93.56 258 ARG A CA 1
ATOM 1896 C C . ARG A 1 258 ? -2.171 17.865 -7.645 1.00 93.56 258 ARG A C 1
ATOM 1898 O O . ARG A 1 258 ? -2.038 16.712 -7.242 1.00 93.56 258 ARG A O 1
ATOM 1905 N N . GLN A 1 259 ? -1.358 18.855 -7.277 1.00 90.81 259 GLN A N 1
ATOM 1906 C CA . GLN A 1 259 ? -0.256 18.689 -6.332 1.00 90.81 259 GLN A CA 1
ATOM 1907 C C . GLN A 1 259 ? -0.755 18.214 -4.958 1.00 90.81 259 GLN A C 1
ATOM 1909 O O . GLN A 1 259 ? -0.183 17.289 -4.385 1.00 90.81 259 GLN A O 1
ATOM 1914 N N . LYS A 1 260 ? -1.856 18.781 -4.446 1.00 92.19 260 LYS A N 1
ATOM 1915 C CA . LYS A 1 260 ? -2.486 18.340 -3.190 1.00 92.19 260 LYS A CA 1
ATOM 1916 C C . LYS A 1 260 ? -3.016 16.905 -3.278 1.00 92.19 260 LYS A C 1
ATOM 1918 O O . LYS A 1 260 ? -2.847 16.142 -2.325 1.00 92.19 260 LYS A O 1
ATOM 1923 N N . ASN A 1 261 ? -3.624 16.523 -4.404 1.00 93.00 261 ASN A N 1
ATOM 1924 C CA . ASN A 1 261 ? -4.087 15.151 -4.637 1.00 93.00 261 ASN A CA 1
ATOM 1925 C C . ASN A 1 261 ? -2.914 14.164 -4.625 1.00 93.00 261 ASN A C 1
ATOM 1927 O O . ASN A 1 261 ? -2.975 13.155 -3.921 1.00 93.00 261 ASN A O 1
ATOM 1931 N N . PHE A 1 262 ? -1.827 14.489 -5.334 1.00 94.25 262 PHE A N 1
ATOM 1932 C CA . PHE A 1 262 ? -0.589 13.714 -5.291 1.00 94.25 262 PHE A CA 1
ATOM 1933 C C . PHE A 1 262 ? -0.030 13.622 -3.865 1.00 94.25 262 PHE A C 1
ATOM 1935 O O . PHE A 1 262 ? 0.188 12.518 -3.377 1.00 94.25 262 PHE A O 1
ATOM 1942 N N . GLY A 1 263 ? 0.152 14.751 -3.172 1.00 94.25 263 GLY A N 1
ATOM 1943 C CA . GLY A 1 263 ? 0.724 14.777 -1.824 1.00 94.25 263 GLY A CA 1
ATOM 1944 C C . GLY A 1 263 ? -0.093 13.964 -0.817 1.00 94.25 263 GLY A C 1
ATOM 1945 O O . GLY A 1 263 ? 0.476 13.262 0.015 1.00 94.25 263 GLY A O 1
ATOM 1946 N N . THR A 1 264 ? -1.424 13.985 -0.941 1.00 95.12 264 THR A N 1
ATOM 1947 C CA . THR A 1 264 ? -2.319 13.143 -0.132 1.00 95.12 264 THR A CA 1
ATOM 1948 C C . THR A 1 264 ? -2.081 11.663 -0.425 1.00 95.12 264 THR A C 1
ATOM 1950 O O . THR A 1 264 ? -1.810 10.894 0.495 1.00 95.12 264 THR A O 1
ATOM 1953 N N . ALA A 1 265 ? -2.123 11.256 -1.697 1.00 96.44 265 ALA A N 1
ATOM 1954 C CA . ALA A 1 265 ? -1.903 9.865 -2.089 1.00 96.44 265 ALA A CA 1
ATOM 1955 C C . ALA A 1 265 ? -0.500 9.367 -1.702 1.00 96.44 265 ALA A C 1
ATOM 1957 O O . ALA A 1 265 ? -0.353 8.243 -1.225 1.00 96.44 265 ALA A O 1
ATOM 1958 N N . PHE A 1 266 ? 0.523 10.212 -1.837 1.00 97.00 266 PHE A N 1
ATOM 1959 C CA . PHE A 1 266 ? 1.901 9.880 -1.491 1.00 97.00 266 PHE A CA 1
ATOM 1960 C C . PHE A 1 266 ? 2.100 9.725 0.018 1.00 97.00 266 PHE A C 1
ATOM 1962 O O . PHE A 1 266 ? 2.719 8.751 0.451 1.00 97.00 266 PHE A O 1
ATOM 1969 N N . ALA A 1 267 ? 1.506 10.598 0.836 1.00 97.00 267 ALA A N 1
ATOM 1970 C CA . ALA A 1 267 ? 1.513 10.442 2.290 1.00 97.00 267 ALA A CA 1
ATOM 1971 C C . ALA A 1 267 ? 0.794 9.155 2.739 1.00 97.00 267 ALA A C 1
ATOM 1973 O O . ALA A 1 267 ? 1.289 8.438 3.615 1.00 97.00 267 ALA A O 1
ATOM 1974 N N . LEU A 1 268 ? -0.344 8.825 2.115 1.00 97.31 268 LEU A N 1
ATOM 1975 C CA . LEU A 1 268 ? -1.074 7.585 2.386 1.00 97.31 268 LEU A CA 1
ATOM 1976 C C . LEU A 1 268 ? -0.259 6.348 1.997 1.00 97.31 268 LEU A C 1
ATOM 1978 O O . LEU A 1 268 ? -0.076 5.463 2.831 1.00 97.31 268 LEU A O 1
ATOM 1982 N N . MET A 1 269 ? 0.294 6.307 0.781 1.00 97.56 269 MET A N 1
ATOM 1983 C CA . MET A 1 269 ? 1.152 5.206 0.335 1.00 97.56 269 MET A CA 1
ATOM 1984 C C . MET A 1 269 ? 2.356 5.033 1.260 1.00 97.56 269 MET A C 1
ATOM 1986 O O . MET A 1 269 ? 2.606 3.926 1.729 1.00 97.56 269 MET A O 1
ATOM 1990 N N . THR A 1 270 ? 3.029 6.126 1.619 1.00 97.19 270 THR A N 1
ATOM 1991 C CA . THR A 1 270 ? 4.158 6.116 2.561 1.00 97.19 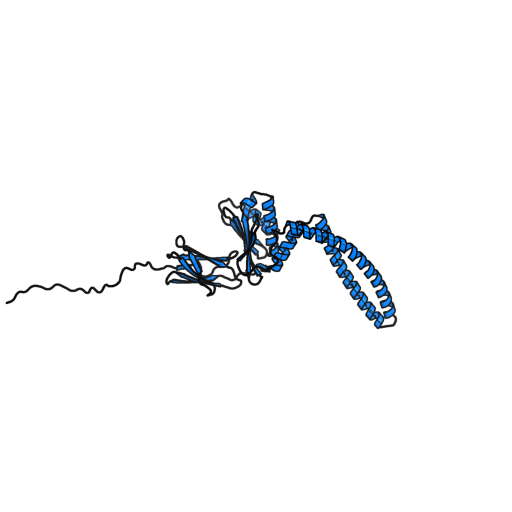270 THR A CA 1
ATOM 1992 C C . THR A 1 270 ? 3.767 5.524 3.916 1.00 97.19 270 THR A C 1
ATOM 1994 O O . THR A 1 270 ? 4.481 4.694 4.471 1.00 97.19 270 THR A O 1
ATOM 1997 N N . THR A 1 271 ? 2.600 5.893 4.442 1.00 95.88 271 THR A N 1
ATOM 1998 C CA . THR A 1 271 ? 2.115 5.351 5.718 1.00 95.88 271 THR A CA 1
ATOM 1999 C C . THR A 1 271 ? 1.797 3.858 5.595 1.00 95.88 271 THR A C 1
ATOM 2001 O O . THR A 1 271 ? 2.165 3.064 6.459 1.00 95.88 271 THR A O 1
ATOM 2004 N N . THR A 1 272 ? 1.155 3.444 4.498 1.00 95.88 272 THR A N 1
ATOM 2005 C CA . THR A 1 272 ? 0.737 2.046 4.284 1.00 95.88 272 THR A CA 1
ATOM 2006 C C . THR A 1 272 ? 1.902 1.079 4.060 1.00 95.88 272 THR A C 1
ATOM 2008 O O . THR A 1 272 ? 1.755 -0.117 4.305 1.00 95.88 272 THR A O 1
ATOM 2011 N N . THR A 1 273 ? 3.067 1.580 3.641 1.00 94.94 273 THR A N 1
ATOM 2012 C CA . THR A 1 273 ? 4.306 0.793 3.518 1.00 94.94 273 THR A CA 1
ATOM 2013 C C . THR A 1 273 ? 5.085 0.695 4.835 1.00 94.94 273 THR A C 1
ATOM 2015 O O . THR A 1 273 ? 6.058 -0.053 4.921 1.00 94.94 273 THR A O 1
ATOM 2018 N N . GLY A 1 274 ? 4.633 1.394 5.884 1.00 94.50 274 GLY A N 1
ATOM 2019 C CA . GLY A 1 274 ? 5.241 1.409 7.216 1.00 94.50 274 GLY A CA 1
ATOM 2020 C C . GLY A 1 274 ? 6.248 2.541 7.445 1.00 94.50 274 GLY A C 1
ATOM 2021 O O . GLY A 1 274 ? 6.814 2.628 8.535 1.00 94.50 274 GLY A O 1
ATOM 2022 N N . ALA A 1 275 ? 6.462 3.414 6.459 1.00 97.12 275 ALA A N 1
ATOM 2023 C CA . ALA A 1 275 ? 7.337 4.577 6.571 1.00 97.12 275 ALA A CA 1
ATOM 2024 C C . ALA A 1 275 ? 6.666 5.755 7.301 1.00 97.12 275 ALA A C 1
ATOM 2026 O O . ALA A 1 275 ? 5.450 5.801 7.496 1.00 97.12 275 ALA A O 1
ATOM 2027 N N . ASN A 1 276 ? 7.468 6.741 7.716 1.00 96.94 276 ASN A N 1
ATOM 2028 C CA . ASN A 1 276 ? 6.955 7.980 8.298 1.00 96.94 276 ASN A CA 1
ATOM 2029 C C . ASN A 1 276 ? 6.655 9.009 7.197 1.00 96.94 276 ASN A C 1
ATOM 2031 O O . ASN A 1 276 ? 7.571 9.607 6.633 1.00 96.94 276 ASN A O 1
ATOM 2035 N N . ALA A 1 277 ? 5.369 9.258 6.936 1.00 95.88 277 ALA A N 1
ATOM 2036 C CA . ALA A 1 277 ? 4.934 10.212 5.917 1.00 95.88 277 ALA A CA 1
ATOM 2037 C C . ALA A 1 277 ? 5.474 11.630 6.135 1.00 95.88 277 ALA A C 1
ATOM 2039 O O . ALA A 1 277 ? 5.896 12.264 5.176 1.00 95.88 277 ALA A O 1
ATOM 2040 N N . LYS A 1 278 ? 5.526 12.129 7.375 1.00 94.88 278 LYS A N 1
ATOM 2041 C CA . LYS A 1 278 ? 6.024 13.483 7.663 1.00 94.88 278 LYS A CA 1
ATOM 2042 C C . LYS A 1 278 ? 7.511 13.611 7.321 1.00 94.88 278 LYS A C 1
ATOM 2044 O O . LYS A 1 278 ? 7.899 14.575 6.668 1.00 94.88 278 LYS A O 1
ATOM 2049 N N . THR A 1 279 ? 8.319 12.628 7.721 1.00 94.94 279 THR A N 1
ATOM 2050 C CA . THR A 1 279 ? 9.757 12.584 7.415 1.00 94.94 279 THR A CA 1
ATOM 2051 C C . THR A 1 279 ? 9.994 12.510 5.911 1.00 94.94 279 THR A C 1
ATOM 2053 O O . THR A 1 279 ? 10.726 13.333 5.368 1.00 94.94 279 THR A O 1
ATOM 2056 N N . VAL A 1 280 ? 9.331 11.571 5.231 1.00 95.62 280 VAL A N 1
ATOM 2057 C CA . VAL A 1 280 ? 9.511 11.355 3.790 1.00 95.62 280 VAL A CA 1
ATOM 2058 C C . VAL A 1 280 ? 9.043 12.564 2.987 1.00 95.62 280 VAL A C 1
ATOM 2060 O O . VAL A 1 280 ? 9.756 12.993 2.092 1.00 95.62 280 VAL A O 1
ATOM 2063 N N . MET A 1 281 ? 7.895 13.161 3.321 1.00 93.12 281 MET A N 1
ATOM 2064 C CA . MET A 1 281 ? 7.398 14.361 2.639 1.00 93.12 281 MET A CA 1
ATOM 2065 C C . MET A 1 281 ? 8.334 15.558 2.822 1.00 93.12 281 MET A C 1
ATOM 2067 O O . MET A 1 281 ? 8.571 16.286 1.862 1.00 93.12 281 MET A O 1
ATOM 2071 N N . LYS A 1 282 ? 8.877 15.763 4.032 1.00 92.94 282 LYS A N 1
ATOM 2072 C CA . LYS A 1 282 ? 9.842 16.841 4.300 1.00 92.94 282 LYS A CA 1
ATOM 2073 C C . LYS A 1 282 ? 11.108 16.656 3.465 1.00 92.94 282 LYS A C 1
ATOM 2075 O O . LYS A 1 282 ? 11.562 17.612 2.845 1.00 92.94 282 LYS A O 1
ATOM 2080 N N . GLN A 1 283 ? 11.652 15.439 3.437 1.00 92.31 283 GLN A N 1
ATOM 2081 C CA . GLN A 1 283 ? 12.852 15.158 2.657 1.00 92.31 283 GLN A CA 1
ATOM 2082 C C . GLN A 1 283 ? 12.560 15.276 1.162 1.00 92.31 283 GLN A C 1
ATOM 2084 O O . GLN A 1 283 ? 13.252 16.014 0.486 1.00 92.31 283 GLN A O 1
ATOM 2089 N N . PHE A 1 284 ? 11.462 14.697 0.672 1.00 90.94 284 PHE A N 1
ATOM 2090 C CA . PHE A 1 284 ? 11.031 14.833 -0.719 1.00 90.94 284 PHE A CA 1
ATOM 2091 C C . PHE A 1 284 ? 10.947 16.298 -1.157 1.00 90.94 284 PHE A C 1
ATOM 2093 O O . PHE A 1 284 ? 11.466 16.644 -2.206 1.00 90.94 284 PHE A O 1
ATOM 2100 N N . GLN A 1 285 ? 10.352 17.176 -0.343 1.00 87.44 285 GLN A N 1
ATOM 2101 C CA . GLN A 1 285 ? 10.287 18.605 -0.654 1.00 87.44 285 GLN A CA 1
ATOM 2102 C C . GLN A 1 285 ? 11.668 19.255 -0.754 1.00 87.44 285 GLN A C 1
ATOM 2104 O O . GLN A 1 285 ? 11.880 20.032 -1.680 1.00 87.44 285 GLN A O 1
ATOM 2109 N N . LYS A 1 286 ? 12.580 18.951 0.178 1.00 86.56 286 LYS A N 1
ATOM 2110 C CA . LYS A 1 286 ? 13.964 19.447 0.152 1.00 86.56 286 LYS A CA 1
ATOM 2111 C C . LYS A 1 286 ? 14.669 18.995 -1.131 1.00 86.56 286 LYS A C 1
ATOM 2113 O O . LYS A 1 286 ? 15.049 19.812 -1.955 1.00 86.56 286 LYS A O 1
ATOM 2118 N N . GLU A 1 287 ? 14.684 17.689 -1.338 1.00 83.12 287 GLU A N 1
ATOM 2119 C CA . GLU A 1 287 ? 15.278 16.997 -2.478 1.00 83.12 287 GLU A CA 1
ATOM 2120 C C . GLU A 1 287 ? 14.739 17.494 -3.838 1.00 83.12 287 GLU A C 1
ATOM 2122 O O . GLU A 1 287 ? 15.477 17.608 -4.811 1.00 83.12 287 GLU A O 1
ATOM 2127 N N . THR A 1 288 ? 13.451 17.846 -3.927 1.00 77.31 288 THR A N 1
ATOM 2128 C CA . THR A 1 288 ? 12.881 18.437 -5.152 1.00 77.31 288 THR A CA 1
ATOM 2129 C C . THR A 1 288 ? 13.189 19.921 -5.347 1.00 77.31 288 THR A C 1
ATOM 2131 O O . THR A 1 288 ? 13.125 20.384 -6.481 1.00 77.31 288 THR A O 1
ATOM 2134 N N . LYS A 1 289 ? 13.471 20.678 -4.278 1.00 76.25 289 LYS A N 1
ATOM 2135 C CA . LYS A 1 289 ? 13.854 22.098 -4.370 1.00 76.25 289 LYS A CA 1
ATOM 2136 C C . LYS A 1 289 ? 15.316 22.256 -4.771 1.00 76.25 289 LYS A C 1
ATOM 2138 O O . LYS A 1 289 ? 15.621 23.143 -5.554 1.00 76.25 289 LYS A O 1
ATOM 2143 N N . ASP A 1 290 ? 16.170 21.381 -4.252 1.00 69.12 290 ASP A N 1
ATOM 2144 C CA . ASP A 1 290 ? 17.620 21.420 -4.461 1.00 69.12 290 ASP A CA 1
ATOM 2145 C C . ASP A 1 290 ? 18.023 20.839 -5.839 1.00 69.12 290 ASP A C 1
ATOM 2147 O O . ASP A 1 290 ? 19.178 20.920 -6.254 1.00 69.12 290 ASP A O 1
ATOM 2151 N N . ASN A 1 291 ? 17.071 20.254 -6.579 1.00 66.38 291 ASN A N 1
ATOM 2152 C CA . ASN A 1 291 ? 17.304 19.716 -7.915 1.00 66.38 291 ASN A CA 1
ATOM 2153 C C . ASN A 1 291 ? 17.271 20.831 -8.980 1.00 66.38 291 ASN A C 1
ATOM 2155 O O . ASN A 1 291 ? 16.207 21.263 -9.431 1.00 66.38 291 ASN A O 1
ATOM 2159 N N . ASN A 1 292 ? 18.457 21.247 -9.427 1.00 55.41 292 ASN A N 1
ATOM 2160 C CA . ASN A 1 292 ? 18.673 22.266 -10.458 1.00 55.41 292 ASN A CA 1
ATOM 2161 C C . ASN A 1 292 ? 18.438 21.739 -11.890 1.00 55.41 292 ASN A C 1
ATOM 2163 O O . ASN A 1 292 ? 19.328 21.825 -12.728 1.00 55.41 292 ASN A O 1
ATOM 2167 N N . GLY A 1 293 ? 17.268 21.161 -12.185 1.00 57.59 293 GLY A N 1
ATOM 2168 C CA . GLY A 1 293 ? 16.756 20.885 -13.543 1.00 57.59 293 GLY A CA 1
ATOM 2169 C C . GLY A 1 293 ? 17.533 19.902 -14.444 1.00 57.59 293 GLY A C 1
ATOM 2170 O O . GLY A 1 293 ? 16.957 19.403 -15.409 1.00 57.59 293 GLY A O 1
ATOM 2171 N N . SER A 1 294 ? 18.799 19.595 -14.148 1.00 56.97 294 SER A N 1
ATOM 2172 C CA . SER A 1 294 ? 19.709 18.778 -14.961 1.00 56.97 294 SER A CA 1
ATOM 2173 C C . SER A 1 294 ? 19.923 17.365 -14.410 1.00 56.97 294 SER A C 1
ATOM 2175 O O . SER A 1 294 ? 20.423 16.502 -15.133 1.00 56.97 294 SER A O 1
ATOM 2177 N N . THR A 1 295 ? 19.522 17.078 -13.164 1.00 60.38 295 THR A N 1
ATOM 2178 C CA . THR A 1 295 ? 19.696 15.753 -12.554 1.00 60.38 295 THR A CA 1
ATOM 2179 C C . THR A 1 295 ? 18.425 14.909 -12.665 1.00 60.38 295 THR A C 1
ATOM 2181 O O . THR A 1 295 ? 17.361 15.214 -12.125 1.00 60.38 295 THR A O 1
ATOM 2184 N N . THR A 1 296 ? 18.537 13.774 -13.360 1.00 66.44 296 THR A N 1
ATOM 2185 C CA . THR A 1 296 ? 17.429 12.825 -13.584 1.00 66.44 296 THR A CA 1
ATOM 2186 C C . THR A 1 296 ? 17.138 11.923 -12.382 1.00 66.44 296 THR A C 1
ATOM 2188 O O . THR A 1 296 ? 16.219 11.101 -12.421 1.00 66.44 296 THR A O 1
ATOM 2191 N N . THR A 1 297 ? 17.938 12.030 -11.321 1.00 64.75 297 THR A N 1
ATOM 2192 C CA . THR A 1 297 ? 17.871 11.189 -10.124 1.00 64.75 297 THR A CA 1
ATOM 2193 C C . THR A 1 297 ? 18.022 12.043 -8.885 1.00 64.75 297 THR A C 1
ATOM 2195 O O . THR A 1 297 ? 18.916 12.883 -8.832 1.00 64.75 297 THR A O 1
ATOM 2198 N N . ILE A 1 298 ? 17.168 11.790 -7.897 1.00 73.75 298 ILE A N 1
ATOM 2199 C CA . ILE A 1 298 ? 17.263 12.423 -6.585 1.00 73.75 298 ILE A CA 1
ATOM 2200 C C . ILE A 1 298 ? 17.746 11.409 -5.556 1.00 73.75 298 ILE A C 1
ATOM 2202 O O . ILE A 1 298 ? 17.513 10.201 -5.725 1.00 73.75 298 ILE A O 1
ATOM 2206 N N . ASP A 1 299 ? 18.397 11.894 -4.500 1.00 80.31 299 ASP A N 1
ATOM 2207 C CA . ASP A 1 299 ? 18.934 11.029 -3.470 1.00 80.31 299 ASP A CA 1
ATOM 2208 C C . ASP A 1 299 ? 17.837 10.163 -2.831 1.00 80.31 299 ASP A C 1
ATOM 2210 O O . ASP A 1 299 ? 16.707 10.612 -2.593 1.00 80.31 299 ASP A O 1
ATOM 2214 N N . PRO A 1 300 ? 18.128 8.876 -2.571 1.00 87.25 300 PRO A N 1
ATOM 2215 C CA . PRO A 1 300 ? 17.143 7.976 -2.009 1.00 87.25 300 PRO A CA 1
ATOM 2216 C C . PRO A 1 300 ? 16.752 8.387 -0.591 1.00 87.25 300 PRO A C 1
ATOM 2218 O O . PRO A 1 300 ? 17.582 8.459 0.313 1.00 87.25 300 PRO A O 1
ATOM 2221 N N . ILE A 1 301 ? 15.453 8.528 -0.358 1.00 92.88 301 ILE A N 1
ATOM 2222 C CA . ILE A 1 301 ? 14.906 8.787 0.973 1.00 92.88 301 ILE A CA 1
ATOM 2223 C C . ILE A 1 301 ? 14.713 7.444 1.674 1.00 92.88 301 ILE A C 1
ATOM 2225 O O . ILE A 1 301 ? 14.176 6.509 1.082 1.00 92.88 301 ILE A O 1
ATOM 2229 N N . THR A 1 302 ? 15.112 7.324 2.939 1.00 94.44 302 THR A N 1
ATOM 2230 C CA . THR A 1 302 ? 14.908 6.091 3.717 1.00 94.44 302 THR A CA 1
ATOM 2231 C C . THR A 1 302 ? 14.141 6.386 5.001 1.00 94.44 302 THR A C 1
ATOM 2233 O O . THR A 1 302 ? 14.473 7.306 5.741 1.00 94.44 302 THR A O 1
ATOM 2236 N N . SER A 1 303 ? 13.096 5.606 5.286 1.00 97.00 303 SER A N 1
ATOM 2237 C CA . SER A 1 303 ? 12.305 5.739 6.513 1.00 97.00 303 SER A CA 1
ATOM 2238 C C . SER A 1 303 ? 11.780 4.383 6.973 1.00 97.00 303 SER A C 1
ATOM 2240 O O . SER A 1 303 ? 11.088 3.700 6.221 1.00 97.00 303 SER A O 1
ATOM 2242 N N . LYS A 1 304 ? 12.103 3.987 8.214 1.00 94.62 304 LYS A N 1
ATOM 2243 C CA . LYS A 1 304 ? 11.671 2.713 8.833 1.00 94.62 304 LYS A CA 1
ATOM 2244 C C . LYS A 1 304 ? 11.911 1.481 7.939 1.00 94.62 304 LYS A C 1
ATOM 2246 O O . LYS A 1 304 ? 11.052 0.612 7.805 1.00 94.62 304 LYS A O 1
ATOM 2251 N N . GLY A 1 305 ? 13.078 1.433 7.293 1.00 93.44 305 GLY A N 1
ATOM 2252 C CA . GLY A 1 305 ? 13.469 0.345 6.393 1.00 93.44 305 GLY A CA 1
ATOM 2253 C C . GLY A 1 305 ? 12.794 0.365 5.018 1.00 93.44 305 GLY A C 1
ATOM 2254 O O . GLY A 1 305 ? 13.016 -0.556 4.244 1.00 93.44 305 GLY A O 1
ATOM 2255 N N . VAL A 1 306 ? 11.989 1.384 4.697 1.00 96.50 306 VAL A N 1
ATOM 2256 C CA . VAL A 1 306 ? 11.471 1.615 3.343 1.00 96.50 306 VAL A CA 1
ATOM 2257 C C . VAL A 1 306 ? 12.370 2.619 2.634 1.00 96.50 306 VAL A C 1
ATOM 2259 O O . VAL A 1 306 ? 12.592 3.722 3.138 1.00 96.50 306 VAL A O 1
ATOM 2262 N N . ARG A 1 307 ? 12.855 2.243 1.453 1.00 95.38 307 ARG A N 1
ATOM 2263 C CA . ARG A 1 307 ? 13.649 3.076 0.555 1.00 95.38 307 ARG A CA 1
ATOM 2264 C C . ARG A 1 307 ? 12.771 3.630 -0.562 1.00 95.38 307 ARG A C 1
ATOM 2266 O O . ARG A 1 307 ? 12.088 2.871 -1.255 1.00 95.38 307 ARG A O 1
ATOM 2273 N N . PHE A 1 308 ? 12.851 4.939 -0.757 1.00 95.12 308 PHE A N 1
ATOM 2274 C CA . PHE A 1 308 ? 12.195 5.689 -1.815 1.00 95.12 308 PHE A CA 1
ATOM 2275 C C . PHE A 1 308 ? 13.253 6.128 -2.822 1.00 95.12 308 PHE A C 1
ATOM 2277 O O . PHE A 1 308 ? 14.187 6.835 -2.461 1.00 95.12 308 PHE A O 1
ATOM 2284 N N . THR A 1 309 ? 13.144 5.692 -4.072 1.00 91.88 309 THR A N 1
ATOM 2285 C CA . THR A 1 309 ? 14.044 6.120 -5.155 1.00 91.88 309 THR A CA 1
ATOM 2286 C C . THR A 1 309 ? 13.254 6.933 -6.160 1.00 91.88 309 THR A C 1
ATOM 2288 O O . THR A 1 309 ? 12.165 6.517 -6.561 1.00 91.88 309 THR A O 1
ATOM 2291 N N . ILE A 1 310 ? 13.788 8.091 -6.541 1.00 89.06 310 ILE A N 1
ATOM 2292 C CA . ILE A 1 310 ? 13.071 9.070 -7.349 1.00 89.06 310 ILE A CA 1
ATOM 2293 C C . ILE A 1 310 ? 13.793 9.237 -8.684 1.00 89.06 310 ILE A C 1
ATOM 2295 O O . ILE A 1 310 ? 14.981 9.553 -8.721 1.00 89.06 310 ILE A O 1
ATOM 2299 N N . GLY A 1 311 ? 13.064 9.003 -9.771 1.00 86.50 311 GLY A N 1
ATOM 2300 C CA . GLY A 1 311 ? 13.511 9.271 -11.133 1.00 86.50 311 GLY A CA 1
ATOM 2301 C C . GLY A 1 311 ? 12.662 10.366 -11.762 1.00 86.50 311 GLY A C 1
ATOM 2302 O O . GLY A 1 311 ? 11.436 10.339 -11.646 1.00 86.50 311 GLY A O 1
ATOM 2303 N N . VAL A 1 312 ? 13.301 11.314 -12.439 1.00 82.62 312 VAL A N 1
ATOM 2304 C CA . VAL A 1 312 ? 12.636 12.431 -13.119 1.00 82.62 312 VAL A CA 1
ATOM 2305 C C . VAL A 1 312 ? 12.793 12.258 -14.628 1.00 82.62 312 VAL A C 1
ATOM 2307 O O . VAL A 1 312 ? 13.879 11.965 -15.118 1.00 82.62 312 VAL A O 1
ATOM 2310 N N . SER A 1 313 ? 11.701 12.437 -15.367 1.00 84.38 313 SER A N 1
ATOM 2311 C CA . SER A 1 313 ? 11.694 12.542 -16.829 1.00 84.38 313 SER A CA 1
ATOM 2312 C C . SER A 1 313 ? 10.960 13.814 -17.257 1.00 84.38 313 SER A C 1
ATOM 2314 O O . SER A 1 313 ? 10.293 14.449 -16.440 1.00 84.38 313 SER A O 1
ATOM 2316 N N . ALA A 1 314 ? 11.017 14.161 -18.546 1.00 83.25 314 ALA A N 1
ATOM 2317 C CA . ALA A 1 314 ? 10.312 15.332 -19.076 1.00 83.25 314 ALA A CA 1
ATOM 2318 C C . ALA A 1 314 ? 8.787 15.289 -18.817 1.00 83.25 314 ALA A C 1
ATOM 2320 O O . ALA A 1 314 ? 8.158 16.317 -18.547 1.00 83.25 314 ALA A O 1
ATOM 2321 N N . ALA A 1 315 ? 8.185 14.096 -18.873 1.00 88.81 315 ALA A N 1
ATOM 2322 C CA . ALA A 1 315 ? 6.738 13.921 -18.759 1.00 88.81 315 ALA A CA 1
ATOM 2323 C C . ALA A 1 315 ? 6.275 13.504 -17.359 1.00 88.81 315 ALA A C 1
ATOM 2325 O O . ALA A 1 315 ? 5.218 13.952 -16.915 1.00 88.81 315 ALA A O 1
ATOM 2326 N N . ASP A 1 316 ? 7.056 12.676 -16.663 1.00 92.31 316 ASP A N 1
ATOM 2327 C CA . ASP A 1 316 ? 6.648 12.023 -15.420 1.00 92.31 316 ASP A CA 1
ATOM 2328 C C . ASP A 1 316 ? 7.761 12.015 -14.362 1.00 92.31 316 ASP A C 1
ATOM 2330 O O . ASP A 1 316 ? 8.943 11.821 -14.661 1.00 92.31 316 ASP A O 1
ATOM 2334 N N . LEU A 1 317 ? 7.343 12.132 -13.105 1.00 91.38 317 LEU A N 1
ATOM 2335 C CA . LEU A 1 317 ? 8.109 11.794 -11.914 1.00 91.38 317 LEU A CA 1
ATOM 2336 C C . LEU A 1 317 ? 7.774 10.361 -11.480 1.00 91.38 317 LEU A C 1
ATOM 2338 O O . LEU A 1 317 ? 6.601 10.010 -11.334 1.00 91.38 317 LEU A O 1
ATOM 2342 N N . TYR A 1 318 ? 8.796 9.557 -11.208 1.00 93.12 318 TYR A N 1
ATOM 2343 C CA . TYR A 1 318 ? 8.684 8.175 -10.750 1.00 93.12 318 TYR A CA 1
ATOM 2344 C C . TYR A 1 318 ? 9.205 8.055 -9.324 1.00 93.12 318 TYR A C 1
ATOM 2346 O O . TYR A 1 318 ? 10.367 8.345 -9.066 1.00 93.12 318 TYR A O 1
ATOM 2354 N N . ILE A 1 319 ? 8.368 7.584 -8.403 1.00 94.94 319 ILE A N 1
ATOM 2355 C CA . ILE A 1 319 ? 8.733 7.360 -7.001 1.00 94.94 319 ILE A CA 1
ATOM 2356 C C . ILE A 1 319 ? 8.565 5.878 -6.694 1.00 94.94 319 ILE A C 1
ATOM 2358 O O . ILE A 1 319 ? 7.443 5.389 -6.556 1.00 94.94 319 ILE A O 1
ATOM 2362 N N . PHE A 1 320 ? 9.676 5.161 -6.583 1.00 95.75 320 PHE A N 1
ATOM 2363 C CA . PHE A 1 320 ? 9.710 3.737 -6.263 1.00 95.75 320 PHE A CA 1
ATOM 2364 C C . PHE A 1 320 ? 9.841 3.519 -4.759 1.00 95.75 320 PHE A C 1
ATOM 2366 O O . PHE A 1 320 ? 10.665 4.170 -4.134 1.00 95.75 320 PHE A O 1
ATOM 2373 N N . MET A 1 321 ? 9.083 2.582 -4.190 1.00 96.69 321 MET A N 1
ATOM 2374 C CA . MET A 1 321 ? 9.093 2.219 -2.769 1.00 96.69 321 MET A CA 1
ATOM 2375 C C . MET A 1 321 ? 9.436 0.734 -2.628 1.00 96.69 321 MET A C 1
ATOM 2377 O O . MET A 1 321 ? 8.747 -0.109 -3.209 1.00 96.69 321 MET A O 1
ATOM 2381 N N . THR A 1 322 ? 10.481 0.414 -1.863 1.00 95.44 322 THR A N 1
ATOM 2382 C CA . THR A 1 322 ? 10.986 -0.960 -1.636 1.00 95.44 322 THR A CA 1
ATOM 2383 C C . THR A 1 322 ? 11.554 -1.116 -0.220 1.00 95.44 322 THR A C 1
ATOM 2385 O O . THR A 1 322 ? 11.711 -0.112 0.474 1.00 95.44 322 THR A O 1
ATOM 2388 N N . LYS A 1 323 ? 11.837 -2.350 0.217 1.00 92.81 323 LYS A N 1
ATOM 2389 C CA . LYS A 1 323 ? 12.543 -2.667 1.473 1.00 92.81 323 LYS A CA 1
ATOM 2390 C C . LYS A 1 323 ? 13.815 -3.465 1.218 1.00 92.81 323 LYS A C 1
ATOM 2392 O O . LYS A 1 323 ? 13.819 -4.238 0.235 1.00 92.81 323 LYS A O 1
#

pLDDT: mean 89.57, std 14.36, range [34.31, 98.38]

Foldseek 3Di:
DDDDDDDDDDDDDPDDDDDPVPDDKDKDWPDQEFEDDFFWTKTKIFIPDQKKWKDKQPDDIDIWGADPRMTIDTGGAAQAKIKIWMDDPPDIDIHIYHHFDFLAFQLLLQVQLLQLQLLVQFDPVLVVLVVVLVVLVVVLVVLVVVLVVLLVCLVVLCVVDDPSVVVSVVSPVVSVVSVVVSVVSVVVSVVSVVVSVVRSVVSCVVCVLVGFDNDQDDAAWDFRHDDLAWTKIFHDDPRTTAKIKIKGWPVLVVDPVSVVVVLSSQLSSCVSSVFHSVQQVVVVVVQVVPDPPPDQWTDWDDGPRWIWTWGDDPTIIMIMIHD

Secondary structure (DSSP, 8-state):
----------------------PPP-EEES-SEE--BTTEEEEEEEESSSEEEEEETT---EEEE-BTTEEEEEEE--SS-EEEEEEETTEEEEEEE------EEHHHHHHHHHHHHHHTTS-HHHHHHHHHHHHHHHHHHHHHHHHHHHHHHHHHHHHH-HHHHHHHHHHHHHHHHHHHHHHHHHHHHHHHHHHHHHHHHHHHHHTGGGPPPSSPPPSEEEEEEE-SS-EEEEEEETTEEEEEEEEEEHHHHTSHHHHHHHHHHHHHHHHHTTS-HHHHHHHHHHHHHS--SS-SEEEEEEETTEEEEEEE-SSEEEEEEE-

Solvent-accessible surface area (backbone atoms only — not comparable to full-atom values): 17516 Å² total; per-residue (Å²): 136,90,83,89,87,79,93,87,78,92,80,89,77,92,75,82,87,84,82,83,82,68,73,80,75,46,74,50,57,82,58,60,65,41,67,58,59,44,55,27,21,77,51,43,32,39,31,80,53,65,57,34,39,34,22,56,69,84,46,74,79,44,78,43,66,38,55,95,47,28,36,67,47,76,42,72,62,41,72,52,71,40,43,39,41,37,35,34,90,90,45,72,51,72,31,35,37,48,42,46,41,73,37,37,51,40,66,63,30,29,51,53,37,36,52,53,57,27,58,70,58,44,51,76,65,47,49,51,51,45,53,49,52,52,54,53,52,51,50,50,53,52,51,51,52,51,49,54,51,50,47,53,52,17,54,53,27,41,73,69,37,74,75,43,21,58,53,11,51,55,48,43,56,55,45,52,57,52,50,54,52,48,50,53,54,52,54,60,46,50,57,54,48,52,52,37,51,52,47,49,51,52,21,38,62,76,44,53,80,73,41,53,57,88,65,76,70,68,72,43,78,43,76,61,35,70,50,97,39,38,31,38,32,36,22,27,52,94,54,28,26,41,12,36,33,42,38,29,43,50,74,25,70,81,33,74,68,37,36,50,53,40,53,51,52,50,37,39,53,34,42,49,50,60,25,52,33,71,61,51,51,54,48,51,53,50,56,62,67,73,52,79,87,78,70,49,61,47,84,68,47,74,32,84,72,32,40,36,43,40,40,52,54,94,60,35,36,36,41,21,34,29,73

Nearest PDB structures (foldseek):
  6ed1-assembly2_C  TM=6.790E-01  e=2.805E-03  Phocaeicola dorei
  5uj6-assembly1_A  TM=6.727E-01  e=4.371E-03  Bacteroides uniformis str. 3978 T3 ii
  5uj6-assembly1_B  TM=6.639E-01  e=6.096E-03  Bacteroides uniformis str. 3978 T3 ii
  5da9-assembly1_A  TM=3.013E-01  e=1.953E-02  Thermochaetoides thermophila DSM 1495
  8q72-assembly1_B  TM=5.827E-01  e=2.873E+00  Escherichia coli

Sequence (323 aa):
MFRKTAMVAVTAGALALLLAGCGKTTLSTTKTTYKPNGLVAAVKGKSNVKTIHYQLDGGQTKTAAVHNHTFVIQVPTKTTRQTVKIKAGSDTTTVHVQGAKKLAGYQKMATTYNQALIASKLSKSDQKAAKKLQAEGAALKKQQATIQAKVKQAQAQIKAGGTAAVTGAKTLQAQQTAAAQLKTQAASLQTTQKQVAAAMATAKKQVKSQLLPTKTPRNGITNVLTTKDYKIRLNVQKGDVLGAAMIVPTKAFKNKTRQKNFGTAFALMTTTTGANAKTVMKQFQKETKDNNGSTTTIDPITSKGVRFTIGVSAADLYIFMTK

Radius of gyration: 34.71 Å; Cα contacts (8 Å, |Δi|>4): 541; chains: 1; bounding box: 96×63×134 Å